Protein AF-A0A7Y2JFF3-F1 (afdb_monomer_lite)

Secondary structure (DSSP, 8-state):
-------GGGT---SGGGGG-TTSEEEEE-SSTTS----EEEEE-TTS-EEEEEETT--S-HHHHHHS--EEP-HHHHSS-SSS----HHHHHHHHHHTTSS-TTSTTHHHHHHHHHTS--SSHHHHHHHHHHHHHHHHHHH-HHHHHHSHHHHHHHHHHHHHHHHHH-BTTTTBSTTTS--TT-SSSS-GGGGT-SS-EEETTS-B----GGGT-SS--B---PPTT---PPB-S-SSSS---TTGGGS-HHHHS-TT-PPP-SHHHHH---TTSGGGGS-HHHH--STT-SS--S-GGGT-----GGGGSTTGGGS-HHHH--TTT----SSHHHHTT-GGGTTTTTTS--HHHHS----

Foldseek 3Di:
DWPWDDEVVVVGCTFDCVLVHPQKWKKFFAPDPLRLATQWIWIAGNVRDIWIWGFPPDPDDPVVSVVGDIDTDDPCLQAVDVDLQQDFLLVLLLVCCVVVLQPPPPPCLSVQLLVLLLDDDLDLVRSLVSLCCSLLVCCCVVPVVCCVVPVVNSVSSSVSSSVSCVSADDNVVRGGQQPHARLNDFQQGNNVCSQQLQRTATPVRDTSHPDPVRRDVDPFDFRPDDPPDDTPGDPDDPDPDDQDDVRVSDGNNVQRHRSDHRDPDPCVPVVQQCPFPCVVDDPCVQCVDPPDPHGPDDPCVPPVDDFFQCPDDCNVVDDPCLQADPSNGDSWWCVSVCVPPVVCCVPVVPDTHPVVPDPRGD

pLDDT: mean 85.9, std 10.5, range [48.5, 98.38]

Sequence (362 aa):
IKTGGGSGQLGEYAGIHWHMITENKVTYVALDRRQQEIPWIKSSRQDGTEDVYISTDYTGDLAELGSREKREMDCMDCHNRPTHIYEPPEAAVDKAMASHFISRTLPWVKKVVVDALVVEYPSREKAYEGFQTEIATFYRNQYPEVYKARRADVEKAIETTISIYDRSVFPDMKVNWKTYASNIGHRNWPGCFRCHDGKHVAESGKVLTTECATCHTMPQRGPLAPLGAMMPGSDLPWHPMELEGKHERTLCSQCHAAGYRPPNDCAECHKIDASAPMMSMACADCHVKKIEAQPVTACQKCHADRPGLHLAGEHPDLSCMECHRPHVWGVSGRETCLACHDDKMDHNKEEGACADCHDFRG

Radius of gyration: 27.25 Å; chains: 1; bounding box: 84×43×66 Å

Structure (mmCIF, N/CA/C/O backbone):
data_AF-A0A7Y2JFF3-F1
#
_entry.id   AF-A0A7Y2JFF3-F1
#
loop_
_atom_site.group_PDB
_atom_site.id
_atom_site.type_symbol
_atom_site.label_atom_id
_atom_site.label_alt_id
_atom_site.label_comp_id
_atom_site.label_asym_id
_atom_site.label_entity_id
_atom_site.label_seq_id
_atom_site.pdbx_PDB_ins_code
_atom_site.Cartn_x
_atom_site.Cartn_y
_atom_site.Cartn_z
_atom_site.occupancy
_atom_site.B_iso_or_equiv
_atom_site.auth_seq_id
_atom_site.auth_comp_id
_atom_site.auth_asym_id
_atom_site.auth_atom_id
_atom_site.pdbx_PDB_model_num
ATOM 1 N N . ILE A 1 1 ? -18.597 -11.504 -1.119 1.00 78.81 1 ILE A N 1
ATOM 2 C CA . ILE A 1 1 ? -18.682 -10.632 0.079 1.00 78.81 1 ILE A CA 1
ATOM 3 C C . ILE A 1 1 ? -20.126 -10.658 0.556 1.00 78.81 1 ILE A C 1
ATOM 5 O O . ILE A 1 1 ? -21.013 -10.706 -0.286 1.00 78.81 1 ILE A O 1
ATOM 9 N N . LYS A 1 2 ? -20.360 -10.681 1.867 1.00 83.25 2 LYS A N 1
ATOM 10 C CA . LYS A 1 2 ? -21.682 -10.595 2.489 1.00 83.25 2 LYS A CA 1
ATOM 11 C C . LYS A 1 2 ? -22.103 -9.126 2.496 1.00 83.25 2 LYS A C 1
ATOM 13 O O . LYS A 1 2 ? -21.766 -8.396 3.419 1.00 83.25 2 LYS A O 1
ATOM 18 N N . THR A 1 3 ? -22.792 -8.684 1.453 1.00 76.62 3 THR A N 1
ATOM 19 C CA . THR A 1 3 ? -23.269 -7.296 1.296 1.00 76.62 3 THR A CA 1
ATOM 20 C C . THR A 1 3 ? -24.680 -7.090 1.842 1.00 76.62 3 THR A C 1
ATOM 22 O O . THR A 1 3 ? -25.350 -6.149 1.430 1.00 76.62 3 THR A O 1
ATOM 25 N N . GLY A 1 4 ? -25.158 -7.996 2.704 1.00 69.31 4 GLY A N 1
ATOM 26 C CA . GLY A 1 4 ? -26.485 -7.886 3.306 1.00 69.31 4 GLY A CA 1
ATOM 27 C C . GLY A 1 4 ? -26.711 -6.502 3.919 1.00 69.31 4 GLY A C 1
ATOM 28 O O . GLY A 1 4 ? -25.755 -5.811 4.274 1.00 69.31 4 GLY A O 1
ATOM 29 N N . GLY A 1 5 ? -27.973 -6.100 3.970 1.00 61.25 5 GLY A N 1
ATOM 30 C CA . GLY A 1 5 ? -28.456 -4.849 4.536 1.00 61.25 5 GLY A CA 1
ATOM 31 C C . GLY A 1 5 ? -29.977 -4.833 4.442 1.00 61.25 5 GLY A C 1
ATOM 32 O O . GLY A 1 5 ? -30.525 -5.401 3.503 1.00 61.25 5 GLY A O 1
ATOM 33 N N . GLY A 1 6 ? -30.634 -4.209 5.412 1.00 55.16 6 GLY A N 1
ATOM 34 C CA . GLY A 1 6 ? -32.088 -4.124 5.500 1.00 55.16 6 GLY A CA 1
ATOM 35 C C . GLY A 1 6 ? -32.509 -3.379 6.764 1.00 55.16 6 GLY A C 1
ATOM 36 O O . GLY A 1 6 ? -31.659 -2.937 7.538 1.00 55.16 6 GLY A O 1
ATOM 37 N N . SER A 1 7 ? -33.815 -3.199 6.960 1.00 57.31 7 SER A N 1
ATOM 38 C CA . SER A 1 7 ? -34.329 -2.634 8.210 1.00 57.31 7 SER A CA 1
ATOM 39 C C . SER A 1 7 ? -34.382 -3.713 9.283 1.00 57.31 7 SER A C 1
ATOM 41 O O . SER A 1 7 ? -34.671 -4.883 9.003 1.00 57.31 7 SER A O 1
ATOM 43 N N . GLY A 1 8 ? -34.170 -3.321 10.537 1.00 56.47 8 GLY A N 1
ATOM 44 C CA . GLY A 1 8 ? -34.295 -4.240 11.660 1.00 56.47 8 GLY A CA 1
ATOM 45 C C . GLY A 1 8 ? -35.689 -4.868 11.777 1.00 56.47 8 GLY A C 1
ATOM 46 O O . GLY A 1 8 ? -35.833 -5.983 12.278 1.00 56.47 8 GLY A O 1
ATOM 47 N N . GLN A 1 9 ? -36.704 -4.195 11.226 1.00 57.62 9 GLN A N 1
ATOM 48 C CA . GLN A 1 9 ? -38.090 -4.666 11.131 1.00 57.62 9 GLN A CA 1
ATOM 49 C C . GLN A 1 9 ? -38.294 -5.844 10.164 1.00 57.62 9 GLN A C 1
ATOM 51 O O . GLN A 1 9 ? -39.239 -6.607 10.348 1.00 57.62 9 GLN A O 1
ATOM 56 N N . LEU A 1 10 ? -37.434 -6.007 9.153 1.00 57.66 10 LEU A N 1
ATOM 57 C CA . LEU A 1 10 ? -37.515 -7.104 8.177 1.00 57.66 10 LEU A CA 1
ATOM 58 C C . LEU A 1 10 ? -36.597 -8.287 8.533 1.00 57.66 10 LEU A C 1
ATOM 60 O O . LEU A 1 10 ? -36.583 -9.288 7.823 1.00 57.66 10 LEU A O 1
ATOM 64 N N . GLY A 1 11 ? -35.854 -8.201 9.644 1.00 52.50 11 GLY A N 1
ATOM 65 C CA . GLY A 1 11 ? -34.978 -9.275 10.126 1.00 52.50 11 GLY A CA 1
ATOM 66 C C . GLY A 1 11 ? -33.669 -9.435 9.344 1.00 52.50 11 GLY A C 1
ATOM 67 O O . GLY A 1 11 ? -32.940 -10.402 9.554 1.00 52.50 11 GLY A O 1
ATOM 68 N N . GLU A 1 12 ? -33.332 -8.487 8.470 1.00 56.56 12 GLU A N 1
ATOM 69 C CA . GLU A 1 12 ? -32.157 -8.544 7.594 1.00 56.56 12 GLU A CA 1
ATOM 70 C C . GLU A 1 12 ? -30.924 -7.865 8.230 1.00 56.56 12 GLU A C 1
ATOM 72 O O . GLU A 1 12 ? -30.310 -6.960 7.666 1.00 56.56 12 GLU A O 1
ATOM 77 N N . TYR A 1 13 ? -30.525 -8.321 9.425 1.00 60.50 13 TYR A N 1
ATOM 78 C CA . TYR A 1 13 ? -29.279 -7.903 10.089 1.00 60.50 13 TYR A CA 1
ATOM 79 C C . TYR A 1 13 ? -28.090 -8.733 9.593 1.00 60.50 13 TYR A C 1
ATOM 81 O O . TYR A 1 13 ? -27.610 -9.625 10.294 1.00 60.50 13 TYR A O 1
ATOM 89 N N . ALA A 1 14 ? -27.612 -8.500 8.374 1.00 67.50 14 ALA A N 1
ATOM 90 C CA . ALA A 1 14 ? -26.557 -9.350 7.828 1.00 67.50 14 ALA A CA 1
ATOM 91 C C . ALA A 1 14 ? -25.485 -8.575 7.077 1.00 67.50 14 ALA A C 1
ATOM 93 O O . ALA A 1 14 ? -25.772 -7.619 6.378 1.00 67.50 14 ALA A O 1
ATOM 94 N N . GLY A 1 15 ? -24.248 -9.066 7.144 1.00 81.81 15 GLY A N 1
ATOM 95 C CA . GLY A 1 15 ? -23.159 -8.601 6.293 1.00 81.81 15 GLY A CA 1
ATOM 96 C C . GLY A 1 15 ? -22.600 -7.226 6.656 1.00 81.81 15 GLY A C 1
ATOM 97 O O . GLY A 1 15 ? -22.816 -6.696 7.741 1.00 81.81 15 GLY A O 1
ATOM 98 N N . ILE A 1 16 ? -21.820 -6.668 5.734 1.00 86.44 16 ILE A N 1
ATOM 99 C CA . ILE A 1 16 ? -21.028 -5.458 5.979 1.00 86.44 16 ILE A CA 1
ATOM 100 C C . ILE A 1 16 ? -21.875 -4.188 6.129 1.00 86.44 16 ILE A C 1
ATOM 102 O O . ILE A 1 16 ? -21.416 -3.260 6.793 1.00 86.44 16 ILE A O 1
ATOM 106 N N . HIS A 1 17 ? -23.104 -4.133 5.590 1.00 87.12 17 HIS A N 1
ATOM 107 C CA . HIS A 1 17 ? -23.978 -2.970 5.796 1.00 87.12 17 HIS A CA 1
ATOM 108 C C . HIS A 1 17 ? -24.655 -2.961 7.163 1.00 87.12 17 HIS A C 1
ATOM 110 O O . HIS A 1 17 ? -25.412 -2.038 7.438 1.00 87.12 17 HIS A O 1
ATOM 116 N N . TRP A 1 18 ? -24.351 -3.917 8.046 1.00 85.62 18 TRP A N 1
ATOM 117 C CA . TRP A 1 18 ? -24.758 -3.855 9.448 1.00 85.62 18 TRP A CA 1
ATOM 118 C C . TRP A 1 18 ? -24.445 -2.491 10.097 1.00 85.62 18 TRP A C 1
ATOM 120 O O . TRP A 1 18 ? -25.245 -1.990 10.881 1.00 85.62 18 TRP A O 1
ATOM 130 N N . HIS A 1 19 ? -23.340 -1.856 9.691 1.00 86.50 19 HIS A N 1
ATOM 131 C CA . HIS A 1 19 ? -22.916 -0.523 10.136 1.00 86.50 19 HIS A CA 1
ATOM 132 C C . HIS A 1 19 ? -23.856 0.623 9.721 1.00 86.50 19 HIS A C 1
ATOM 134 O O . HIS A 1 19 ? -23.793 1.690 10.315 1.00 86.50 19 HIS A O 1
ATOM 140 N N . MET A 1 20 ? -24.704 0.410 8.709 1.00 81.06 20 MET A N 1
ATOM 141 C CA . MET A 1 20 ? -25.638 1.404 8.159 1.00 81.06 20 MET A CA 1
ATOM 142 C C . MET A 1 20 ? -27.088 1.184 8.597 1.00 81.06 20 MET A C 1
ATOM 144 O O . MET A 1 20 ? -27.983 1.914 8.172 1.00 81.06 20 MET A O 1
ATOM 148 N N . ILE A 1 21 ? -27.341 0.149 9.393 1.00 73.88 21 ILE A N 1
ATOM 149 C CA . ILE A 1 21 ? -28.678 -0.163 9.888 1.00 73.88 21 ILE A CA 1
ATOM 150 C C . ILE A 1 21 ? -29.036 0.881 10.949 1.00 73.88 21 ILE A C 1
ATOM 152 O O . ILE A 1 21 ? -28.313 1.015 11.928 1.00 73.88 21 ILE A O 1
ATOM 156 N N . THR A 1 22 ? -30.156 1.591 10.783 1.00 68.31 22 THR A N 1
ATOM 157 C CA . THR A 1 22 ? -30.586 2.697 11.668 1.00 68.31 22 THR A CA 1
ATOM 158 C C . THR A 1 22 ? -30.700 2.321 13.148 1.00 68.31 22 THR A C 1
ATOM 160 O O . THR A 1 22 ? -30.623 3.170 14.034 1.00 68.31 22 THR A O 1
ATOM 163 N N . GLU A 1 23 ? -30.901 1.036 13.410 1.00 74.19 23 GLU A N 1
ATOM 164 C CA . GLU A 1 23 ? -31.048 0.416 14.715 1.00 74.19 23 GLU A CA 1
ATOM 165 C C . GLU A 1 23 ? -29.710 0.191 15.443 1.00 74.19 23 GLU A C 1
ATOM 167 O O . GLU A 1 23 ? -29.713 -0.023 16.655 1.00 74.19 23 GLU A O 1
ATOM 172 N N . ASN A 1 24 ? -28.576 0.256 14.736 1.00 79.00 24 ASN A N 1
ATOM 173 C CA . ASN A 1 24 ? -27.234 0.173 15.308 1.00 79.00 24 ASN A CA 1
ATOM 174 C C . ASN A 1 24 ? -26.488 1.482 15.051 1.00 79.00 24 ASN A C 1
ATOM 176 O O . ASN A 1 24 ? -26.512 2.019 13.950 1.00 79.00 24 ASN A O 1
ATOM 180 N N . LYS A 1 25 ? -25.779 1.988 16.060 1.00 89.00 25 LYS A N 1
ATOM 181 C CA . LYS A 1 25 ? -24.970 3.201 15.923 1.00 89.00 25 LYS A CA 1
ATOM 182 C C . LYS A 1 25 ? -23.512 2.890 16.152 1.00 89.00 25 LYS A C 1
ATOM 184 O O . LYS A 1 25 ? -23.123 2.496 17.252 1.00 89.00 25 LYS A O 1
ATOM 189 N N . VAL A 1 26 ? -22.706 3.104 15.123 1.00 93.06 26 VAL A N 1
ATOM 190 C CA . VAL A 1 26 ? -21.252 3.023 15.225 1.00 93.06 26 VAL A CA 1
ATOM 191 C C . VAL A 1 26 ? -20.707 4.438 15.238 1.00 93.06 26 VAL A C 1
ATOM 193 O O . VAL A 1 26 ? -20.924 5.202 14.308 1.00 93.06 26 VAL A O 1
ATOM 196 N N . THR A 1 27 ? -20.019 4.804 16.308 1.00 95.38 27 THR A N 1
ATOM 197 C CA . THR A 1 27 ? -19.346 6.093 16.454 1.00 95.38 27 THR A CA 1
ATOM 198 C C . THR A 1 27 ? -17.851 5.849 16.525 1.00 95.38 27 THR A C 1
ATOM 200 O O . THR A 1 27 ? -17.423 4.892 17.160 1.00 95.38 27 THR A O 1
ATOM 203 N N . TYR A 1 28 ? -17.040 6.701 15.916 1.00 96.38 28 TYR A N 1
ATOM 204 C CA . TYR A 1 28 ? -15.591 6.557 15.959 1.00 96.38 28 TYR A CA 1
ATOM 205 C C . TYR A 1 28 ? -14.882 7.903 16.100 1.00 96.38 28 TYR A C 1
ATOM 207 O O . TYR A 1 28 ? -15.464 8.967 15.871 1.00 96.38 28 TYR A O 1
ATOM 215 N N . VAL A 1 29 ? -13.613 7.841 16.500 1.00 97.00 29 VAL A N 1
ATOM 216 C CA . VAL A 1 29 ? -12.695 8.983 16.540 1.00 97.00 29 VAL A CA 1
ATOM 217 C C . VAL A 1 29 ? -11.508 8.650 15.654 1.00 97.00 29 VAL A C 1
ATOM 219 O O . VAL A 1 29 ? -10.883 7.608 15.835 1.00 97.00 29 VAL A O 1
ATOM 222 N N . ALA A 1 30 ? -11.198 9.538 14.712 1.00 95.56 30 ALA A N 1
ATOM 223 C CA . ALA A 1 30 ? -10.012 9.433 13.874 1.00 95.56 30 ALA A CA 1
ATOM 224 C C . ALA A 1 30 ? -8.913 10.408 14.324 1.00 95.56 30 ALA A C 1
ATOM 226 O O . ALA A 1 30 ? -9.194 11.511 14.806 1.00 95.56 30 ALA A O 1
ATOM 227 N N . LEU A 1 31 ? -7.653 10.011 14.147 1.00 94.19 31 LEU A N 1
ATOM 228 C CA . LEU A 1 31 ? -6.498 10.875 14.407 1.00 94.19 31 LEU A CA 1
ATOM 229 C C . LEU A 1 31 ? -6.197 11.801 13.231 1.00 94.19 31 LEU A C 1
ATOM 231 O O . LEU A 1 31 ? -5.751 12.932 13.439 1.00 94.19 31 LEU A O 1
ATOM 235 N N . ASP A 1 32 ? -6.484 11.341 12.015 1.00 93.25 32 ASP A N 1
ATOM 236 C CA . ASP A 1 32 ? -6.166 12.025 10.773 1.00 93.25 32 ASP A CA 1
ATOM 237 C C . ASP A 1 32 ? -7.418 12.476 10.004 1.00 93.25 32 ASP A C 1
ATOM 239 O O . ASP A 1 32 ? -8.499 11.888 10.072 1.00 93.25 32 ASP A O 1
ATOM 243 N N . ARG A 1 33 ? -7.252 13.511 9.173 1.00 91.00 33 ARG A N 1
ATOM 244 C CA . ARG A 1 33 ? -8.342 14.075 8.359 1.00 91.00 33 ARG A CA 1
ATOM 245 C C . ARG A 1 33 ? -8.878 13.104 7.299 1.00 91.00 33 ARG A C 1
ATOM 247 O O . ARG A 1 33 ? -10.002 13.272 6.834 1.00 91.00 33 ARG A O 1
ATOM 254 N N . ARG A 1 34 ? -8.084 12.119 6.865 1.00 90.25 34 ARG A N 1
ATOM 255 C CA . ARG A 1 34 ? -8.502 11.113 5.874 1.00 90.25 34 ARG A CA 1
ATOM 256 C C . ARG A 1 34 ? -9.215 9.933 6.538 1.00 90.25 34 ARG A C 1
ATOM 258 O O . ARG A 1 34 ? -9.671 9.039 5.818 1.00 90.25 34 ARG A O 1
ATOM 265 N N . GLN A 1 35 ? -9.359 9.960 7.865 1.00 93.56 35 GLN A N 1
ATOM 266 C CA . GLN A 1 35 ? -10.081 8.978 8.665 1.00 93.56 35 GLN A CA 1
ATOM 267 C C . GLN A 1 35 ? -9.500 7.569 8.488 1.00 93.56 35 GLN A C 1
ATOM 269 O O . GLN A 1 35 ? -10.245 6.603 8.362 1.00 93.56 35 GLN A O 1
ATOM 274 N N . GLN A 1 36 ? -8.181 7.442 8.354 1.00 93.69 36 GLN A N 1
ATOM 275 C CA . GLN A 1 36 ? -7.502 6.160 8.150 1.00 93.69 36 GLN A CA 1
ATOM 276 C C . GLN A 1 36 ? -6.999 5.550 9.460 1.00 93.69 36 GLN A C 1
ATOM 278 O O . GLN A 1 36 ? -6.955 4.328 9.571 1.00 93.69 36 GLN A O 1
ATOM 283 N N . GLU A 1 37 ? -6.687 6.383 10.448 1.00 94.81 37 GLU A N 1
ATOM 284 C CA . GLU A 1 37 ? -6.242 5.993 11.782 1.00 94.81 37 GLU A CA 1
ATOM 285 C C . GLU A 1 37 ? -7.379 6.211 12.775 1.00 94.81 37 GLU A C 1
ATOM 287 O O . GLU A 1 37 ? -7.681 7.343 13.156 1.00 94.81 37 GLU A O 1
ATOM 292 N N . ILE A 1 38 ? -8.035 5.124 13.173 1.00 96.50 38 ILE A N 1
ATOM 293 C CA . ILE A 1 38 ? -9.225 5.151 14.025 1.00 96.50 38 ILE A CA 1
ATOM 294 C C . ILE A 1 38 ? -8.894 4.379 15.301 1.00 96.50 38 ILE A C 1
ATOM 296 O O . ILE A 1 38 ? -9.098 3.183 15.305 1.00 96.50 38 ILE A O 1
ATOM 300 N N . PRO A 1 39 ? -8.347 4.992 16.365 1.00 96.75 39 PRO A N 1
ATOM 301 C CA . PRO A 1 39 ? -7.973 4.264 17.582 1.00 96.75 39 PRO A CA 1
ATOM 302 C C . PRO A 1 39 ? -9.149 3.962 18.518 1.00 96.75 39 PRO A C 1
ATOM 304 O O . PRO A 1 39 ? -8.976 3.207 19.472 1.00 96.75 39 PRO A O 1
ATOM 307 N N . TRP A 1 40 ? -10.316 4.580 18.309 1.00 97.19 40 TRP A N 1
ATOM 308 C CA . TRP A 1 40 ? -11.469 4.449 19.199 1.00 97.19 40 TRP A CA 1
ATOM 309 C C . TRP A 1 40 ? -12.764 4.288 18.421 1.00 97.19 40 TRP A C 1
ATOM 311 O O . TRP A 1 40 ? -13.044 5.043 17.483 1.00 97.19 40 TRP A O 1
ATOM 321 N N . ILE A 1 41 ? -13.565 3.316 18.850 1.00 96.81 41 ILE A N 1
ATOM 322 C CA . ILE A 1 41 ? -14.849 2.967 18.249 1.00 96.81 41 ILE A CA 1
ATOM 323 C C . ILE A 1 41 ? -15.837 2.657 19.368 1.00 96.81 41 ILE A C 1
ATOM 325 O O . ILE A 1 41 ? -15.514 1.943 20.312 1.00 96.81 41 ILE A O 1
ATOM 329 N N . LYS A 1 42 ? -17.074 3.116 19.228 1.00 95.62 42 LYS A N 1
ATOM 330 C CA . LYS A 1 42 ? -18.205 2.698 20.047 1.00 95.62 42 LYS A CA 1
ATOM 331 C C . LYS A 1 42 ? -19.301 2.124 19.167 1.00 95.62 42 LYS A C 1
ATOM 333 O O . LYS A 1 42 ? -19.756 2.777 18.236 1.00 95.62 42 LYS A O 1
ATOM 338 N N . SER A 1 43 ? -19.749 0.923 19.497 1.00 92.94 43 SER A N 1
ATOM 339 C CA . SER A 1 43 ? -20.896 0.261 18.883 1.00 92.94 43 SER A CA 1
ATOM 340 C C . SER A 1 43 ? -22.049 0.247 19.879 1.00 92.94 43 SER A C 1
ATOM 342 O O . SER A 1 43 ? -21.954 -0.428 20.898 1.00 92.94 43 SER A O 1
ATOM 344 N N . SER A 1 44 ? -23.146 0.925 19.556 1.00 91.06 44 SER A N 1
ATOM 345 C CA . SER A 1 44 ? -24.361 0.992 20.377 1.00 91.06 44 SER A CA 1
ATOM 346 C C . SER A 1 44 ? -25.480 0.217 19.681 1.00 91.06 44 SER A C 1
ATOM 348 O O . SER A 1 44 ? -25.780 0.488 18.515 1.00 91.06 44 SER A O 1
ATOM 350 N N . ARG A 1 45 ? -26.067 -0.768 20.365 1.00 84.25 45 ARG A N 1
ATOM 351 C CA . ARG A 1 45 ? -27.134 -1.633 19.836 1.00 84.25 45 ARG A CA 1
ATOM 352 C C . ARG A 1 45 ? -28.510 -1.159 20.299 1.00 84.25 45 ARG A C 1
ATOM 354 O O . ARG A 1 45 ? -28.642 -0.354 21.219 1.00 84.25 45 ARG A O 1
ATOM 361 N N . GLN A 1 46 ? -29.545 -1.716 19.684 1.00 78.38 46 GLN A N 1
ATOM 362 C CA . GLN A 1 46 ? -30.940 -1.374 19.961 1.00 78.38 46 GLN A CA 1
ATOM 363 C C . GLN A 1 46 ? -31.414 -1.713 21.386 1.00 78.38 46 GLN A C 1
ATOM 365 O O . GLN A 1 46 ? -32.299 -1.046 21.912 1.00 78.38 46 GLN A O 1
ATOM 370 N N . ASP A 1 47 ? -30.824 -2.732 22.013 1.00 82.38 47 ASP A N 1
ATOM 371 C CA . ASP A 1 47 ? -31.111 -3.142 23.396 1.00 82.38 47 ASP A CA 1
ATOM 372 C C . ASP A 1 47 ? -30.427 -2.247 24.450 1.00 82.38 47 ASP A C 1
ATOM 374 O O . ASP A 1 47 ? -30.547 -2.496 25.649 1.00 82.38 47 ASP A O 1
ATOM 378 N N . GLY A 1 48 ? -29.717 -1.200 24.011 1.00 83.81 48 GLY A N 1
ATOM 379 C CA . GLY A 1 48 ? -28.966 -0.285 24.866 1.00 83.81 48 GLY A CA 1
ATOM 380 C C . GLY A 1 48 ? -27.571 -0.782 25.240 1.00 83.81 48 GLY A C 1
ATOM 381 O O . GLY A 1 48 ? -26.856 -0.066 25.938 1.00 83.81 48 GLY A O 1
ATOM 382 N N . THR A 1 49 ? -27.149 -1.968 24.782 1.00 88.38 49 THR A N 1
ATOM 383 C CA . THR A 1 49 ? -25.769 -2.417 25.000 1.00 88.38 49 THR A CA 1
ATOM 384 C C . THR A 1 49 ? -24.790 -1.596 24.167 1.00 88.38 49 THR A C 1
ATOM 386 O O . THR A 1 49 ? -24.977 -1.373 22.966 1.00 88.38 49 THR A O 1
ATOM 389 N N . GLU A 1 50 ? -23.714 -1.159 24.818 1.00 93.38 50 GLU A N 1
ATOM 390 C CA . GLU A 1 50 ? -22.619 -0.428 24.194 1.00 93.38 50 GLU A CA 1
ATOM 391 C C . GLU A 1 50 ? -21.315 -1.208 24.370 1.00 93.38 50 GLU A C 1
ATOM 393 O O . GLU A 1 50 ? -20.951 -1.591 25.479 1.00 93.38 50 GLU A O 1
ATOM 398 N N . ASP A 1 51 ? -20.601 -1.418 23.269 1.00 94.69 51 ASP A N 1
ATOM 399 C CA . ASP A 1 51 ? -19.227 -1.910 23.280 1.00 94.69 51 ASP A CA 1
ATOM 400 C C . ASP A 1 51 ? -18.308 -0.756 22.853 1.00 94.69 51 ASP A C 1
ATOM 402 O O . ASP A 1 51 ? -18.465 -0.216 21.753 1.00 94.69 51 ASP A O 1
ATOM 406 N N . VAL A 1 52 ? -17.336 -0.393 23.690 1.00 96.19 52 VAL A N 1
ATOM 407 C CA . VAL A 1 52 ? -16.262 0.546 23.333 1.00 96.19 52 VAL A CA 1
ATOM 408 C C . VAL A 1 52 ? -14.996 -0.251 23.059 1.00 96.19 52 VAL A C 1
ATOM 410 O O . VAL A 1 52 ? -14.582 -1.033 23.906 1.00 96.19 52 VAL A O 1
ATOM 413 N N . TYR A 1 53 ? -14.381 -0.033 21.901 1.00 97.44 53 TYR A N 1
ATOM 414 C CA . TYR A 1 53 ? -13.132 -0.658 21.483 1.00 97.44 53 TYR A CA 1
ATOM 415 C C . TYR A 1 53 ? -12.037 0.393 21.364 1.00 97.44 53 TYR A C 1
ATOM 417 O O . TYR A 1 53 ? -12.250 1.456 20.773 1.00 97.44 53 TYR A O 1
ATOM 425 N N . ILE A 1 54 ? -10.859 0.063 21.886 1.00 96.69 54 ILE A N 1
ATOM 426 C CA . ILE A 1 54 ? -9.659 0.896 21.806 1.00 96.69 54 ILE A CA 1
ATOM 427 C C . ILE A 1 54 ? -8.559 0.078 21.131 1.00 96.69 54 ILE A C 1
ATOM 429 O O . ILE A 1 54 ? -8.384 -1.103 21.439 1.00 96.69 54 ILE A O 1
ATOM 433 N N . SER A 1 55 ? -7.842 0.686 20.189 1.00 96.25 55 SER A N 1
ATOM 434 C CA . SER A 1 55 ? -6.696 0.053 19.540 1.00 96.25 55 SER A CA 1
ATOM 435 C C . SER A 1 55 ? -5.545 -0.127 20.526 1.00 96.25 55 SER A C 1
ATOM 437 O O . SER A 1 55 ? -5.111 0.833 21.162 1.00 96.25 55 SER A O 1
ATOM 439 N N . THR A 1 56 ? -4.984 -1.332 20.599 1.00 95.00 56 THR A N 1
ATOM 440 C CA . THR A 1 56 ? -3.779 -1.610 21.396 1.00 95.00 56 THR A CA 1
ATOM 441 C C . THR A 1 56 ? -2.522 -0.926 20.857 1.00 95.00 56 THR A C 1
ATOM 443 O O . THR A 1 56 ? -1.524 -0.858 21.565 1.00 95.00 56 THR A O 1
ATOM 446 N N . ASP A 1 57 ? -2.543 -0.446 19.609 1.00 92.31 57 ASP A N 1
ATOM 447 C CA . ASP A 1 57 ? -1.428 0.308 19.022 1.00 92.31 57 ASP A CA 1
ATOM 448 C C . ASP A 1 57 ? -1.446 1.794 19.426 1.00 92.31 57 ASP A C 1
ATOM 450 O O . ASP A 1 57 ? -0.473 2.507 19.184 1.00 92.31 57 ASP A O 1
ATOM 454 N N . TYR A 1 58 ? -2.539 2.293 20.017 1.00 93.94 58 TYR A N 1
ATOM 455 C CA . TYR A 1 58 ? -2.628 3.692 20.418 1.00 93.94 58 TYR A CA 1
ATOM 456 C C . TYR A 1 58 ? -1.828 3.944 21.701 1.00 93.94 58 TYR A C 1
ATOM 458 O O . TYR A 1 58 ? -2.191 3.480 22.778 1.00 93.94 58 TYR A O 1
ATOM 466 N N . THR A 1 59 ? -0.749 4.719 21.587 1.00 91.12 59 THR A N 1
ATOM 467 C CA . THR A 1 59 ? 0.131 5.087 22.711 1.00 91.12 59 THR A CA 1
ATOM 468 C C . THR A 1 59 ? -0.112 6.504 23.241 1.00 91.12 59 THR A C 1
ATOM 470 O O . THR A 1 59 ? 0.674 6.993 24.049 1.00 91.12 59 THR A O 1
ATOM 473 N N . GLY A 1 60 ? -1.132 7.202 22.733 1.00 89.06 60 GLY A N 1
ATOM 474 C CA . GLY A 1 60 ? -1.481 8.557 23.166 1.00 89.06 60 GLY A CA 1
ATOM 475 C C . GLY A 1 60 ? -2.362 8.581 24.418 1.00 89.06 60 GLY A C 1
ATOM 476 O O . GLY A 1 60 ? -2.676 7.544 25.002 1.00 89.06 60 GLY A O 1
ATOM 477 N N . ASP A 1 61 ? -2.781 9.779 24.825 1.00 88.38 61 ASP A N 1
ATOM 478 C CA . ASP A 1 61 ? -3.665 9.958 25.978 1.00 88.38 61 ASP A CA 1
ATOM 479 C C . ASP A 1 61 ? -5.134 9.687 25.605 1.00 88.38 61 ASP A C 1
ATOM 481 O O . ASP A 1 61 ? -5.719 10.345 24.743 1.00 88.38 61 ASP A O 1
ATOM 485 N N . LEU A 1 62 ? -5.775 8.743 26.298 1.00 86.56 62 LEU A N 1
ATOM 486 C CA . LEU A 1 62 ? -7.196 8.435 26.109 1.00 86.56 62 LEU A CA 1
ATOM 487 C C . LEU A 1 62 ? -8.110 9.630 26.420 1.00 86.56 62 LEU A C 1
ATOM 489 O O . LEU A 1 62 ? -9.189 9.740 25.831 1.00 86.56 62 LEU A O 1
ATOM 493 N N . ALA A 1 63 ? -7.692 10.543 27.302 1.00 85.75 63 ALA A N 1
ATOM 494 C CA . ALA A 1 63 ? -8.440 11.769 27.564 1.00 85.75 63 ALA A CA 1
ATOM 495 C C . ALA A 1 63 ? -8.489 12.681 26.324 1.00 85.75 63 ALA A C 1
ATOM 497 O O . ALA A 1 63 ? -9.515 13.316 26.064 1.00 85.75 63 ALA A O 1
ATOM 498 N N . GLU A 1 64 ? -7.429 12.683 25.507 1.00 86.38 64 GLU A N 1
ATOM 499 C CA . GLU A 1 64 ? -7.373 13.430 24.248 1.00 86.38 64 GLU A CA 1
ATOM 500 C C . GLU A 1 64 ? -8.439 12.928 23.265 1.00 86.38 64 GLU A C 1
ATOM 502 O O . GLU A 1 64 ? -9.179 13.730 22.688 1.00 86.38 64 GLU A O 1
ATOM 507 N N . LEU A 1 65 ? -8.597 11.606 23.135 1.00 87.50 65 LEU A N 1
ATOM 508 C CA . LEU A 1 65 ? -9.649 11.001 22.306 1.00 87.50 65 LEU A CA 1
ATOM 509 C C . LEU A 1 65 ? -11.053 11.434 22.747 1.00 87.50 65 LEU A C 1
ATOM 511 O O . LEU A 1 65 ? -11.938 11.615 21.911 1.00 87.50 65 LEU A O 1
ATOM 515 N N . GLY A 1 66 ? -11.255 11.653 24.050 1.00 83.50 66 GLY A N 1
ATOM 516 C CA . GLY A 1 66 ? -12.517 12.136 24.609 1.00 83.50 66 GLY A CA 1
ATOM 517 C C . GLY A 1 66 ? -12.933 13.517 24.088 1.00 83.50 66 GLY A C 1
ATOM 518 O O . GLY A 1 66 ? -14.135 13.757 23.927 1.00 83.50 66 GLY A O 1
ATOM 519 N N . SER A 1 67 ? -11.948 14.376 23.801 1.00 86.62 67 SER A N 1
ATOM 520 C CA . SER A 1 67 ? -12.108 15.763 23.330 1.00 86.62 67 SER A CA 1
ATOM 521 C C . SER A 1 67 ? -12.221 15.922 21.810 1.00 86.62 67 SER A C 1
ATOM 523 O O . SER A 1 67 ? -12.645 16.974 21.330 1.00 86.62 67 SER A O 1
ATOM 525 N N . ARG A 1 68 ? -11.853 14.889 21.045 1.00 92.38 68 ARG A N 1
ATOM 526 C CA . ARG A 1 68 ? -11.911 14.897 19.579 1.00 92.38 68 ARG A CA 1
ATOM 527 C C . ARG A 1 68 ? -13.346 14.738 19.072 1.00 92.38 68 ARG A C 1
ATOM 529 O O . ARG A 1 68 ? -14.234 14.255 19.779 1.00 92.38 68 ARG A O 1
ATOM 536 N N . GLU A 1 69 ? -13.566 15.142 17.820 1.00 92.50 69 GLU A N 1
ATOM 537 C CA . GLU A 1 69 ? -14.849 14.957 17.139 1.00 92.50 69 GLU A CA 1
ATOM 538 C C . GLU A 1 69 ? -15.197 13.465 17.081 1.00 92.50 69 GLU A C 1
ATOM 540 O O . GLU A 1 69 ? -14.444 12.650 16.545 1.00 92.50 69 GLU A O 1
ATOM 545 N N . LYS A 1 70 ? -16.360 13.123 17.634 1.00 94.75 70 LYS A N 1
ATOM 546 C CA . LYS A 1 70 ? -16.949 11.791 17.545 1.00 94.75 70 LYS A CA 1
ATOM 547 C C . LYS A 1 70 ? -17.880 11.766 16.344 1.00 94.75 70 LYS A C 1
ATOM 549 O O . LYS A 1 70 ? -18.885 12.476 16.336 1.00 94.75 70 LYS A O 1
ATOM 554 N N . ARG A 1 71 ? -17.542 10.962 15.340 1.00 94.75 71 ARG A N 1
ATOM 555 C CA . ARG A 1 71 ? -18.299 10.860 14.089 1.00 94.75 71 ARG A CA 1
ATOM 556 C C . ARG A 1 71 ? -19.146 9.603 14.101 1.00 94.75 71 ARG A C 1
ATOM 558 O O . ARG A 1 71 ? -18.656 8.536 14.462 1.00 94.75 71 ARG A O 1
ATOM 565 N N . GLU A 1 72 ? -20.418 9.737 13.750 1.00 93.88 72 GLU A N 1
ATOM 566 C CA . GLU A 1 72 ? -21.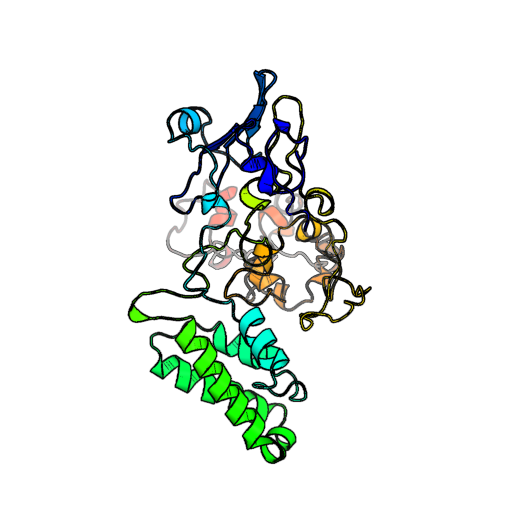276 8.585 13.474 1.00 93.88 72 GLU A CA 1
ATOM 567 C C . GLU A 1 72 ? -20.922 8.042 12.089 1.00 93.88 72 GLU A C 1
ATOM 569 O O . GLU A 1 72 ? -20.744 8.820 11.152 1.00 93.88 72 GLU A O 1
ATOM 574 N N . MET A 1 73 ? -20.760 6.725 11.992 1.00 92.19 73 MET A N 1
ATOM 575 C CA . MET A 1 73 ? -20.376 6.057 10.761 1.00 92.19 73 MET A CA 1
ATOM 576 C C . MET A 1 73 ? -21.490 6.174 9.728 1.00 92.19 73 MET A C 1
ATOM 578 O O . MET A 1 73 ? -22.647 5.878 10.022 1.00 92.19 73 MET A O 1
ATOM 582 N N . ASP A 1 74 ? -21.124 6.561 8.512 1.00 90.31 74 ASP A N 1
ATOM 583 C CA . ASP A 1 74 ? -22.046 6.662 7.391 1.00 90.31 74 ASP A CA 1
ATOM 584 C C . ASP A 1 74 ? -21.572 5.875 6.158 1.00 90.31 74 ASP A C 1
ATOM 586 O O . ASP A 1 74 ? -20.525 5.218 6.136 1.00 90.31 74 ASP A O 1
ATOM 590 N N . CYS A 1 75 ? -22.372 5.922 5.088 1.00 88.56 75 CYS A N 1
ATOM 591 C CA . CYS A 1 75 ? -22.075 5.169 3.877 1.00 88.56 75 CYS A CA 1
ATOM 592 C C . CYS A 1 75 ? -20.811 5.678 3.175 1.00 88.56 75 CYS A C 1
ATOM 594 O O . CYS A 1 75 ? -20.149 4.899 2.488 1.00 88.56 75 CYS A O 1
ATOM 596 N N . MET A 1 76 ? -20.446 6.948 3.356 1.00 91.06 76 MET A N 1
ATOM 597 C CA . MET A 1 76 ? -19.264 7.572 2.771 1.00 91.06 76 MET A CA 1
ATOM 598 C C . MET A 1 76 ? -17.989 7.170 3.501 1.00 91.06 76 MET A C 1
ATOM 600 O O . MET A 1 76 ? -16.924 7.206 2.890 1.00 91.06 76 MET A O 1
ATOM 604 N N . ASP A 1 77 ? -18.062 6.694 4.743 1.00 92.19 77 ASP A N 1
ATOM 605 C CA . ASP A 1 77 ? -16.894 6.134 5.423 1.00 92.19 77 ASP A CA 1
ATOM 606 C C . ASP A 1 77 ? -16.378 4.862 4.739 1.00 92.19 77 ASP A C 1
ATOM 608 O O . ASP A 1 77 ? -15.169 4.598 4.755 1.00 92.19 77 ASP A O 1
ATOM 612 N N . CYS A 1 78 ? -17.264 4.111 4.076 1.00 90.38 78 CYS A N 1
ATOM 613 C CA . CYS A 1 78 ? -16.931 2.933 3.269 1.00 90.38 78 CYS A CA 1
ATOM 614 C C . CYS A 1 78 ? -16.859 3.250 1.765 1.00 90.38 78 CYS A C 1
ATOM 616 O O . CYS A 1 78 ? -15.909 2.861 1.084 1.00 90.38 78 CYS A O 1
ATOM 618 N N . HIS A 1 79 ? -17.830 3.999 1.241 1.00 91.00 79 HIS A N 1
ATOM 619 C CA . HIS A 1 79 ? -17.944 4.395 -0.166 1.00 91.00 79 HIS 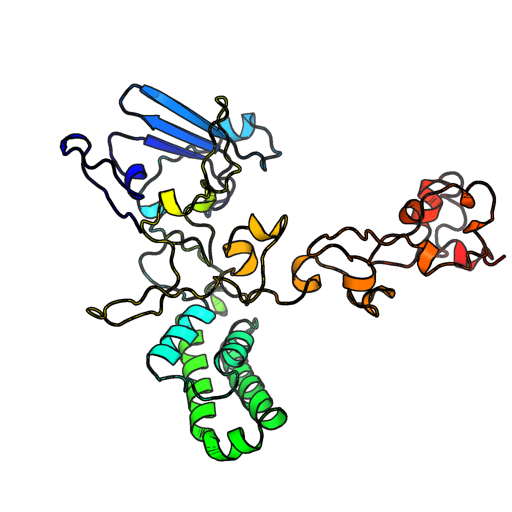A CA 1
ATOM 620 C C . HIS A 1 79 ? -17.306 5.766 -0.429 1.00 91.00 79 HIS A C 1
ATOM 622 O O . HIS A 1 79 ? -17.828 6.586 -1.177 1.00 91.00 79 HIS A O 1
ATOM 628 N N . ASN A 1 80 ? -16.133 6.005 0.155 1.00 90.94 80 ASN A N 1
ATOM 629 C CA . ASN A 1 80 ? -15.458 7.307 0.169 1.00 90.94 80 ASN A CA 1
ATOM 630 C C . ASN A 1 80 ? -14.908 7.772 -1.196 1.00 90.94 80 ASN A C 1
ATOM 632 O O . ASN A 1 80 ? -14.401 8.886 -1.322 1.00 90.94 80 ASN A O 1
ATOM 636 N N . ARG A 1 81 ? -14.962 6.912 -2.218 1.00 88.44 81 ARG A N 1
ATOM 637 C CA . ARG A 1 81 ? -14.482 7.197 -3.575 1.00 88.44 81 ARG A CA 1
ATOM 638 C C . ARG A 1 81 ? -15.380 6.521 -4.620 1.00 88.44 81 ARG A C 1
ATOM 640 O O . ARG A 1 81 ? -14.957 5.543 -5.236 1.00 88.44 81 ARG A O 1
ATOM 647 N N . PRO A 1 82 ? -16.624 7.001 -4.805 1.00 83.19 82 PRO A N 1
ATOM 648 C CA . PRO A 1 82 ? -17.587 6.368 -5.707 1.00 83.19 82 PRO A CA 1
ATOM 649 C C . PRO A 1 82 ? -17.315 6.680 -7.190 1.00 83.19 82 PRO A C 1
ATOM 651 O O . PRO A 1 82 ? -17.770 5.952 -8.065 1.00 83.19 82 PRO A O 1
ATOM 654 N N . THR A 1 83 ? -16.565 7.747 -7.486 1.00 81.12 83 THR A N 1
ATOM 655 C CA . THR A 1 83 ? -16.200 8.188 -8.844 1.00 81.12 83 THR A CA 1
ATOM 656 C C . THR A 1 83 ? -14.745 8.678 -8.891 1.00 81.12 83 THR A C 1
ATOM 658 O O . THR A 1 83 ? -14.091 8.754 -7.849 1.00 81.12 83 THR A O 1
ATOM 661 N N . HIS A 1 84 ? -14.240 8.992 -10.091 1.00 81.00 84 HIS A N 1
ATOM 662 C CA . HIS A 1 84 ? -12.847 9.377 -10.363 1.00 81.00 84 HIS A CA 1
ATOM 663 C C . HIS A 1 84 ? -11.866 8.334 -9.805 1.00 81.00 84 HIS A C 1
ATOM 665 O O . HIS A 1 84 ? -11.008 8.612 -8.966 1.00 81.00 84 HIS A O 1
ATOM 671 N N . ILE A 1 85 ? -12.065 7.081 -10.222 1.00 85.00 85 ILE A N 1
ATOM 672 C CA . ILE A 1 85 ? -11.315 5.939 -9.706 1.00 85.00 85 ILE A CA 1
ATOM 673 C C . ILE A 1 85 ? -9.879 5.988 -10.228 1.00 85.00 85 ILE A C 1
ATOM 675 O O . ILE A 1 85 ? -9.603 5.616 -11.365 1.00 85.00 85 ILE A O 1
ATOM 679 N N . TYR A 1 86 ? -8.957 6.393 -9.357 1.00 88.25 86 TYR A N 1
ATOM 680 C CA . TYR A 1 86 ? -7.524 6.235 -9.581 1.00 88.25 86 TYR A CA 1
ATOM 681 C C . TYR A 1 86 ? -7.144 4.781 -9.296 1.00 88.25 86 TYR A C 1
ATOM 683 O O . TYR A 1 86 ? -7.030 4.359 -8.134 1.00 88.25 86 TYR A O 1
ATOM 691 N N . GLU A 1 87 ? -7.048 3.988 -10.358 1.00 89.06 87 GLU A N 1
ATOM 692 C CA . GLU A 1 87 ? -6.742 2.566 -10.259 1.00 89.06 87 GLU A CA 1
ATOM 693 C C . GLU A 1 87 ? -5.261 2.355 -9.920 1.00 89.06 87 GLU A C 1
ATOM 695 O O . GLU A 1 87 ? -4.396 2.946 -10.568 1.00 89.06 87 GLU A O 1
ATOM 700 N N . PRO A 1 88 ? -4.937 1.514 -8.920 1.00 90.75 88 PRO A N 1
ATOM 701 C CA . PRO A 1 88 ? -3.556 1.134 -8.663 1.00 90.75 88 PRO A CA 1
ATOM 702 C C . PRO A 1 88 ? -2.928 0.452 -9.893 1.00 90.75 88 PRO A C 1
ATOM 704 O O . PRO A 1 88 ? -3.631 -0.303 -10.576 1.00 90.75 88 PRO A O 1
ATOM 707 N N . PRO A 1 89 ? -1.615 0.629 -10.138 1.00 92.62 89 PRO A N 1
ATOM 708 C CA . PRO A 1 89 ? -0.943 0.132 -11.340 1.00 92.62 89 PRO A CA 1
ATOM 709 C C . PRO A 1 89 ? -1.189 -1.350 -11.628 1.00 92.62 89 PRO A C 1
ATOM 711 O O . PRO A 1 89 ? -1.554 -1.699 -12.745 1.00 92.62 89 PRO A O 1
ATOM 714 N N . GLU A 1 90 ? -1.081 -2.225 -10.620 1.00 90.44 90 GLU A N 1
ATOM 715 C CA . GLU A 1 90 ? -1.319 -3.663 -10.807 1.00 90.44 90 GLU A CA 1
ATOM 716 C C . GLU A 1 90 ? -2.717 -3.968 -11.351 1.00 90.44 90 GLU A C 1
ATOM 718 O O . GLU A 1 90 ? -2.853 -4.755 -12.284 1.00 90.44 90 GLU A O 1
ATOM 723 N N . ALA A 1 91 ? -3.749 -3.334 -10.786 1.00 89.62 91 ALA A N 1
ATOM 724 C CA . ALA A 1 91 ? -5.134 -3.574 -11.172 1.00 89.62 91 ALA A CA 1
ATOM 725 C C . ALA A 1 91 ? -5.425 -3.028 -12.577 1.00 89.62 91 ALA A C 1
ATOM 727 O O . ALA A 1 91 ? -6.103 -3.688 -13.366 1.00 89.62 91 ALA A O 1
ATOM 728 N N . ALA A 1 92 ? -4.879 -1.854 -12.905 1.00 92.88 92 ALA A N 1
ATOM 729 C CA . ALA A 1 92 ? -5.017 -1.256 -14.227 1.00 92.88 92 ALA A CA 1
ATOM 730 C C . ALA A 1 92 ? -4.331 -2.111 -15.309 1.00 92.88 92 ALA A C 1
ATOM 732 O O . ALA A 1 92 ? -4.911 -2.361 -16.369 1.00 92.88 92 ALA A O 1
ATOM 733 N N . VAL A 1 93 ? -3.130 -2.624 -15.020 1.00 94.56 93 VAL A N 1
ATOM 734 C CA . VAL A 1 93 ? -2.393 -3.528 -15.915 1.00 94.56 93 VAL A CA 1
ATOM 735 C C . VAL A 1 93 ? -3.106 -4.870 -16.048 1.00 94.56 93 VAL A C 1
ATOM 737 O O . VAL A 1 93 ? -3.261 -5.358 -17.165 1.00 94.56 93 VAL A O 1
ATOM 740 N N . ASP A 1 94 ? -3.619 -5.438 -14.953 1.00 91.56 94 ASP A N 1
ATOM 741 C CA . ASP A 1 94 ? -4.407 -6.673 -14.993 1.00 91.56 94 ASP A CA 1
ATOM 742 C C . ASP A 1 94 ? -5.644 -6.526 -15.878 1.00 91.56 94 ASP A C 1
ATOM 744 O O . ASP A 1 94 ? -5.918 -7.409 -16.687 1.00 91.56 94 ASP A O 1
ATOM 748 N N . LYS A 1 95 ? -6.359 -5.397 -15.802 1.00 91.75 95 LYS A N 1
ATOM 749 C CA . LYS A 1 95 ? -7.494 -5.113 -16.695 1.00 91.75 95 LYS A CA 1
ATOM 750 C C . LYS A 1 95 ? -7.064 -4.921 -18.145 1.00 91.75 95 LYS A C 1
ATOM 752 O O . LYS A 1 95 ? -7.720 -5.439 -19.046 1.00 91.75 95 LYS A O 1
ATOM 757 N N . ALA A 1 96 ? -5.965 -4.214 -18.393 1.00 94.69 96 ALA A N 1
ATOM 758 C CA . ALA A 1 96 ? -5.439 -4.029 -19.743 1.00 94.69 96 ALA A CA 1
ATOM 759 C C . ALA A 1 96 ? -5.008 -5.360 -20.383 1.00 94.69 96 ALA A C 1
ATOM 761 O O . ALA A 1 96 ? -5.283 -5.610 -21.558 1.00 94.69 96 ALA A O 1
ATOM 762 N N . MET A 1 97 ? -4.389 -6.244 -19.601 1.00 94.25 97 MET A N 1
ATOM 763 C CA . MET A 1 97 ? -4.067 -7.612 -19.998 1.00 94.25 97 MET A CA 1
ATOM 764 C C . MET A 1 97 ? -5.331 -8.452 -20.181 1.00 94.25 97 MET A C 1
ATOM 766 O O . MET A 1 97 ? -5.439 -9.199 -21.157 1.00 94.25 97 MET A O 1
ATOM 770 N N . ALA A 1 98 ? -6.302 -8.324 -19.269 1.00 90.50 98 ALA A N 1
ATOM 771 C CA . ALA A 1 98 ? -7.579 -9.023 -19.330 1.00 90.50 98 ALA A CA 1
ATOM 772 C C . ALA A 1 98 ? -8.301 -8.735 -20.655 1.00 90.50 98 ALA A C 1
ATOM 774 O O . ALA A 1 98 ? -8.753 -9.661 -21.324 1.00 90.50 98 ALA A O 1
ATOM 775 N N . SER A 1 99 ? -8.285 -7.469 -21.065 1.00 91.12 99 SER A N 1
ATOM 776 C CA . SER A 1 99 ? -8.912 -6.945 -22.279 1.00 91.12 99 SER A CA 1
ATOM 777 C C . SER A 1 99 ? -8.019 -6.988 -23.529 1.00 91.12 99 SER A C 1
ATOM 779 O O . SER A 1 99 ? -8.363 -6.383 -24.539 1.00 91.12 99 SER A O 1
ATOM 781 N N . HIS A 1 100 ? -6.872 -7.679 -23.489 1.00 91.94 100 HIS A N 1
ATOM 782 C CA . HIS A 1 100 ? -5.949 -7.846 -24.627 1.00 91.94 100 HIS A CA 1
ATOM 783 C C . HIS A 1 100 ? -5.348 -6.542 -25.204 1.00 91.94 100 HIS A C 1
ATOM 785 O O . HIS A 1 100 ? -4.806 -6.531 -26.317 1.00 91.94 100 HIS A O 1
ATOM 791 N N . PHE A 1 101 ? -5.385 -5.443 -24.445 1.00 95.44 101 PHE A N 1
ATOM 792 C CA . PHE A 1 101 ? -4.634 -4.228 -24.776 1.00 95.44 101 PHE A CA 1
ATOM 793 C C . PHE A 1 101 ? -3.135 -4.437 -24.554 1.00 95.44 101 PHE A C 1
ATOM 795 O O . PHE A 1 101 ? -2.335 -4.013 -25.381 1.00 95.44 101 PHE A O 1
ATOM 802 N N . ILE A 1 102 ? -2.773 -5.197 -23.516 1.00 96.94 102 ILE A N 1
ATOM 803 C CA . ILE A 1 102 ? -1.414 -5.697 -23.287 1.00 96.94 102 ILE A CA 1
ATOM 804 C C . ILE A 1 102 ? -1.388 -7.202 -23.561 1.00 96.94 102 ILE A C 1
ATOM 806 O O . ILE A 1 102 ? -2.181 -7.971 -23.012 1.00 96.94 102 ILE A O 1
ATOM 810 N N . SER A 1 103 ? -0.463 -7.637 -24.414 1.00 95.81 103 SER A N 1
ATOM 811 C CA . SER A 1 103 ? -0.305 -9.047 -24.768 1.00 95.81 103 SER A CA 1
ATOM 812 C C . SER A 1 103 ? 0.181 -9.873 -23.573 1.00 95.81 103 SER A C 1
ATOM 814 O O . SER A 1 103 ? 1.306 -9.707 -23.110 1.00 95.81 103 SER A O 1
ATOM 816 N N . ARG A 1 104 ? -0.636 -10.830 -23.111 1.00 94.19 104 ARG A N 1
ATOM 817 C CA . ARG A 1 104 ? -0.301 -11.704 -21.967 1.00 94.19 104 ARG A CA 1
ATOM 818 C C . ARG A 1 104 ? 0.853 -12.676 -22.232 1.00 94.19 104 ARG A C 1
ATOM 820 O O . ARG A 1 104 ? 1.358 -13.280 -21.294 1.00 94.19 104 ARG A O 1
ATOM 827 N N . THR A 1 105 ? 1.241 -12.853 -23.494 1.00 95.50 105 THR A N 1
ATOM 828 C CA . THR A 1 105 ? 2.309 -13.777 -23.905 1.00 95.50 105 THR A CA 1
ATOM 829 C C . THR A 1 105 ? 3.668 -13.096 -24.029 1.00 95.50 105 THR A C 1
ATOM 831 O O . THR A 1 105 ? 4.647 -13.753 -24.372 1.00 95.50 105 THR A O 1
ATOM 834 N N . LEU A 1 106 ? 3.749 -11.782 -23.794 1.00 96.81 106 LEU A N 1
ATOM 835 C CA . LEU A 1 106 ? 5.035 -11.108 -23.668 1.00 96.81 106 LEU A CA 1
ATOM 836 C C . LEU A 1 106 ? 5.690 -11.507 -22.333 1.00 96.81 106 LEU A C 1
ATOM 838 O O . LEU A 1 106 ? 5.053 -11.360 -21.283 1.00 96.81 106 LEU A O 1
ATOM 842 N N . PRO A 1 107 ? 6.952 -11.981 -22.338 1.00 97.00 107 PRO A N 1
ATOM 843 C CA . PRO A 1 107 ? 7.652 -12.336 -21.110 1.00 97.00 107 PRO A CA 1
ATOM 844 C C . PRO A 1 107 ? 7.671 -11.160 -20.133 1.00 97.00 107 PRO A C 1
ATOM 846 O O . PRO A 1 107 ? 8.001 -10.039 -20.521 1.00 97.00 107 PRO A O 1
ATOM 849 N N . TRP A 1 108 ? 7.302 -11.416 -18.876 1.00 95.75 108 TRP A N 1
ATOM 850 C CA . TRP A 1 108 ? 7.365 -10.457 -17.762 1.00 95.75 108 TRP A CA 1
ATOM 851 C C . TRP A 1 108 ? 6.597 -9.140 -17.936 1.00 95.75 108 TRP A C 1
ATOM 853 O O . TRP A 1 108 ? 6.774 -8.232 -17.128 1.00 95.75 108 TRP A O 1
ATOM 863 N N . VAL A 1 109 ? 5.701 -9.030 -18.921 1.00 96.50 109 VAL A N 1
ATOM 864 C CA . VAL A 1 109 ? 5.081 -7.744 -19.283 1.00 96.50 109 VAL A CA 1
ATOM 865 C C . VAL A 1 109 ? 4.374 -7.055 -18.117 1.00 96.50 109 VAL A C 1
ATOM 867 O O . VAL A 1 109 ? 4.523 -5.850 -17.945 1.00 96.50 109 VAL A O 1
ATOM 870 N N . LYS A 1 110 ? 3.677 -7.816 -17.257 1.00 94.56 110 LYS A N 1
ATOM 871 C CA . LYS A 1 110 ? 3.014 -7.264 -16.068 1.00 94.56 110 LYS A CA 1
ATOM 872 C C . LYS A 1 110 ? 4.019 -6.580 -15.145 1.00 94.56 110 LYS A C 1
ATOM 874 O O . LYS A 1 110 ? 3.799 -5.441 -14.758 1.00 94.56 110 LYS A O 1
ATOM 879 N N . LYS A 1 111 ? 5.115 -7.273 -14.818 1.00 93.44 111 LYS A N 1
ATOM 880 C CA . LYS A 1 111 ? 6.173 -6.756 -13.944 1.00 93.44 111 LYS A CA 1
ATOM 881 C C . LYS A 1 111 ? 6.766 -5.481 -14.538 1.00 93.44 111 LYS A C 1
ATOM 883 O O . LYS A 1 111 ? 6.775 -4.461 -13.874 1.00 93.44 111 LYS A O 1
ATOM 888 N N . VAL A 1 112 ? 7.205 -5.541 -15.793 1.00 95.50 112 VAL A N 1
ATOM 889 C CA . VAL A 1 112 ? 7.907 -4.436 -16.463 1.00 95.50 112 VAL A CA 1
ATOM 890 C C . VAL A 1 112 ? 7.035 -3.183 -16.544 1.00 95.50 112 VAL A C 1
ATOM 892 O O . VAL A 1 112 ? 7.500 -2.087 -16.250 1.00 95.50 112 VAL A O 1
ATOM 895 N N . VAL A 1 113 ? 5.757 -3.339 -16.901 1.00 96.62 113 VAL A N 1
ATOM 896 C CA . VAL A 1 113 ? 4.821 -2.210 -16.986 1.00 96.62 113 VAL A CA 1
ATOM 897 C C . VAL A 1 113 ? 4.501 -1.644 -15.603 1.00 96.62 113 VAL A C 1
ATOM 899 O O . VAL A 1 113 ? 4.473 -0.427 -15.438 1.00 96.62 113 VAL A O 1
ATOM 902 N N . VAL A 1 114 ? 4.267 -2.498 -14.600 1.00 94.62 114 VAL A N 1
ATOM 903 C CA . VAL A 1 114 ? 4.016 -2.036 -13.227 1.00 94.62 114 VAL A CA 1
ATOM 904 C C . VAL A 1 114 ? 5.240 -1.313 -12.665 1.00 94.62 114 VAL A C 1
ATOM 906 O O . VAL A 1 114 ? 5.069 -0.230 -12.116 1.00 94.62 114 VAL A O 1
ATOM 909 N N . ASP A 1 115 ? 6.446 -1.855 -12.853 1.00 92.62 115 ASP A N 1
ATOM 910 C CA . ASP A 1 115 ? 7.706 -1.236 -12.420 1.00 92.62 115 ASP A CA 1
ATOM 911 C C . ASP A 1 115 ? 7.878 0.156 -13.034 1.00 92.62 115 ASP A C 1
ATOM 913 O O . ASP A 1 115 ? 8.206 1.100 -12.324 1.00 92.62 115 ASP A O 1
ATOM 917 N N . ALA A 1 116 ? 7.584 0.304 -14.328 1.00 95.19 116 ALA A N 1
ATOM 918 C CA . ALA A 1 116 ? 7.636 1.597 -14.997 1.00 95.19 116 ALA A CA 1
ATOM 919 C C . ALA A 1 116 ? 6.585 2.575 -14.432 1.00 95.19 116 ALA A C 1
ATOM 921 O O . ALA A 1 116 ? 6.898 3.731 -14.163 1.00 95.19 116 ALA A O 1
ATOM 922 N N . LEU A 1 117 ? 5.347 2.121 -14.193 1.00 95.00 117 LEU A N 1
ATOM 923 C CA . LEU A 1 117 ? 4.259 2.965 -13.678 1.00 95.00 117 LEU A CA 1
ATOM 924 C C . LEU A 1 117 ? 4.491 3.486 -12.256 1.00 95.00 117 LEU A C 1
ATOM 926 O O . LEU A 1 117 ? 3.997 4.565 -11.935 1.00 95.00 117 LEU A O 1
ATOM 930 N N . VAL A 1 118 ? 5.170 2.726 -11.390 1.00 91.44 118 VAL A N 1
ATOM 931 C CA . VAL A 1 118 ? 5.360 3.109 -9.976 1.00 91.44 118 VAL A CA 1
ATOM 932 C C . VAL A 1 118 ? 6.485 4.125 -9.760 1.00 91.44 118 VAL A C 1
ATOM 934 O O . VAL A 1 118 ? 6.603 4.660 -8.657 1.00 91.44 118 VAL A O 1
ATOM 937 N N . VAL A 1 119 ? 7.283 4.424 -10.790 1.00 90.88 119 VAL A N 1
ATOM 938 C CA . VAL A 1 119 ? 8.305 5.478 -10.738 1.00 90.88 119 VAL A CA 1
ATOM 939 C C . VAL A 1 119 ? 7.637 6.849 -10.586 1.00 90.88 119 VAL A C 1
ATOM 941 O O . VAL A 1 119 ? 6.646 7.170 -11.247 1.00 90.88 119 VAL A O 1
ATOM 944 N N . GLU A 1 120 ? 8.188 7.686 -9.704 1.00 89.56 120 GLU A N 1
ATOM 945 C CA . GLU A 1 120 ? 7.732 9.066 -9.539 1.00 89.56 120 GLU A CA 1
ATOM 946 C C . GLU A 1 120 ? 8.379 9.970 -10.589 1.00 89.56 120 GLU A C 1
ATOM 948 O O . GLU A 1 120 ? 9.570 10.271 -10.535 1.00 89.56 120 GLU A O 1
ATOM 953 N N . TYR A 1 121 ? 7.572 10.412 -11.551 1.00 93.06 121 TYR A N 1
ATOM 954 C CA . TYR A 1 121 ? 8.003 11.331 -12.600 1.00 93.06 121 TYR A CA 1
ATOM 955 C C . TYR A 1 121 ? 7.609 12.776 -12.276 1.00 93.06 121 TYR A C 1
ATOM 957 O O . TYR A 1 121 ? 6.510 13.009 -11.765 1.00 93.06 121 TYR A O 1
ATOM 965 N N . PRO A 1 122 ? 8.458 13.763 -12.621 1.00 93.88 122 PRO A N 1
ATOM 966 C CA . PRO A 1 122 ? 8.166 15.174 -12.379 1.00 93.88 122 PRO A CA 1
ATOM 967 C C . PRO A 1 122 ? 7.087 15.740 -13.317 1.00 93.88 122 PRO A C 1
ATOM 969 O O . PRO A 1 122 ? 6.423 16.705 -12.956 1.00 93.88 122 PRO A O 1
ATOM 972 N N . SER A 1 123 ? 6.903 15.160 -14.508 1.00 95.81 123 SER A N 1
ATOM 973 C CA . SER A 1 123 ? 5.885 15.573 -15.481 1.00 95.81 123 SER A CA 1
ATOM 974 C C . SER A 1 123 ? 5.396 14.386 -16.313 1.00 95.81 123 SER A C 1
ATOM 976 O O . SER A 1 123 ? 6.007 13.312 -16.304 1.00 95.81 123 SER A O 1
ATOM 978 N N . ARG A 1 124 ? 4.301 14.583 -17.058 1.00 95.75 124 ARG A N 1
ATOM 979 C CA . ARG A 1 124 ? 3.760 13.565 -17.971 1.00 95.75 124 ARG A CA 1
ATOM 980 C C . ARG A 1 124 ? 4.734 13.241 -19.095 1.00 95.75 124 ARG A C 1
ATOM 982 O O . ARG A 1 124 ? 4.967 12.075 -19.381 1.00 95.75 124 ARG A O 1
ATOM 989 N N . GLU A 1 125 ? 5.377 14.253 -19.658 1.00 96.69 125 GLU A N 1
ATOM 990 C CA . GLU A 1 125 ? 6.366 14.098 -20.726 1.00 96.69 125 GLU A CA 1
ATOM 991 C C . GLU A 1 125 ? 7.527 13.214 -20.258 1.00 96.69 125 GLU A C 1
ATOM 993 O O . GLU A 1 125 ? 7.914 12.274 -20.952 1.00 96.69 125 GLU A O 1
ATOM 998 N N . LYS A 1 126 ? 8.020 13.439 -19.030 1.00 97.38 126 LYS A N 1
ATOM 999 C CA . LYS A 1 126 ? 9.061 12.594 -18.428 1.00 97.38 126 LYS A CA 1
ATOM 1000 C C . LYS A 1 126 ? 8.591 11.182 -18.115 1.00 97.38 126 LYS A C 1
ATOM 1002 O O . LYS A 1 126 ? 9.378 10.252 -18.278 1.00 97.38 126 LYS A O 1
ATOM 1007 N N . ALA A 1 127 ? 7.330 11.005 -17.734 1.00 97.25 127 ALA A N 1
ATOM 1008 C CA . ALA A 1 127 ? 6.751 9.675 -17.591 1.00 97.25 127 ALA A CA 1
ATOM 1009 C C . ALA A 1 127 ? 6.732 8.930 -18.932 1.00 97.25 127 ALA A C 1
ATOM 1011 O O . ALA A 1 127 ? 7.150 7.778 -18.997 1.00 97.25 127 ALA A O 1
ATOM 1012 N N . TYR A 1 128 ? 6.329 9.589 -20.021 1.00 98.06 128 TYR A N 1
ATOM 1013 C CA . TYR A 1 128 ? 6.242 8.957 -21.340 1.00 98.06 128 TYR A CA 1
ATOM 1014 C C . TYR A 1 128 ? 7.621 8.557 -21.876 1.00 98.06 128 TYR A C 1
ATOM 1016 O O . TYR A 1 128 ? 7.790 7.430 -22.34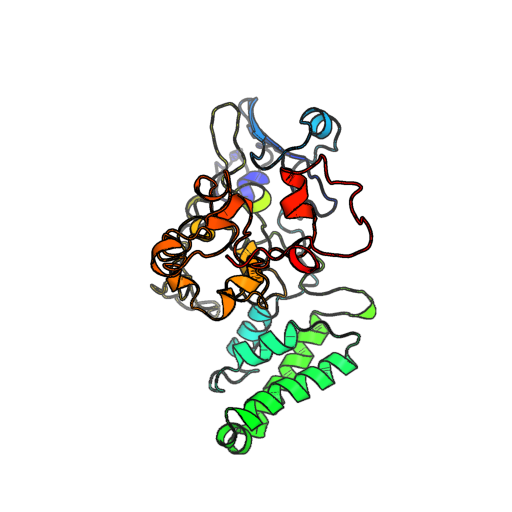8 1.00 98.06 128 TYR A O 1
ATOM 1024 N N . GLU A 1 129 ? 8.612 9.449 -21.759 1.00 97.88 129 GLU A N 1
ATOM 1025 C CA . GLU A 1 129 ? 10.017 9.152 -22.071 1.00 97.88 129 GLU A CA 1
ATOM 1026 C C . GLU A 1 129 ? 10.526 7.965 -21.236 1.00 97.88 129 GLU A C 1
ATOM 1028 O O . GLU A 1 129 ? 11.173 7.054 -21.765 1.00 97.88 129 GLU A O 1
ATOM 1033 N N . GLY A 1 130 ? 10.190 7.951 -19.942 1.00 97.31 130 GLY A N 1
ATOM 1034 C CA . GLY A 1 130 ? 10.509 6.870 -19.015 1.00 97.31 130 GLY A CA 1
ATOM 1035 C C . GLY A 1 130 ? 9.915 5.534 -19.452 1.00 97.31 130 GLY A C 1
ATOM 1036 O O . GLY A 1 130 ? 10.649 4.563 -19.600 1.00 97.31 130 GLY A O 1
ATOM 1037 N N . PHE A 1 131 ? 8.616 5.475 -19.749 1.00 97.88 131 PHE A N 1
ATOM 1038 C CA . PHE A 1 131 ? 7.948 4.242 -20.179 1.00 97.88 131 PHE A CA 1
ATOM 1039 C C . PHE A 1 131 ? 8.535 3.688 -21.473 1.00 97.88 131 PHE A C 1
ATOM 1041 O O . PHE A 1 131 ? 8.789 2.488 -21.573 1.00 97.88 131 PHE A O 1
ATOM 1048 N N . GLN A 1 132 ? 8.786 4.556 -22.455 1.00 96.50 132 GLN A N 1
ATOM 1049 C CA . GLN A 1 132 ? 9.430 4.154 -23.703 1.00 96.50 132 GLN A CA 1
ATOM 1050 C C . GLN A 1 132 ? 10.822 3.579 -23.443 1.00 96.50 132 GLN A C 1
ATOM 1052 O O . GLN A 1 132 ? 11.169 2.528 -23.983 1.00 96.50 132 GLN A O 1
ATOM 1057 N N . THR A 1 133 ? 11.606 4.245 -22.598 1.00 96.25 133 THR A N 1
ATOM 1058 C CA . THR A 1 133 ? 12.987 3.856 -22.315 1.00 96.25 133 THR A CA 1
ATOM 1059 C C . THR A 1 133 ? 13.052 2.561 -21.519 1.00 96.25 133 THR A C 1
ATOM 1061 O O . THR A 1 133 ? 13.705 1.620 -21.967 1.00 96.25 133 THR A O 1
ATOM 1064 N N . GLU A 1 134 ? 12.363 2.478 -20.384 1.00 96.00 134 GLU A N 1
ATOM 1065 C CA . GLU A 1 134 ? 12.428 1.343 -19.458 1.00 96.00 134 GLU A CA 1
ATOM 1066 C C . GLU A 1 134 ? 11.882 0.063 -20.099 1.00 96.00 134 GLU A C 1
ATOM 1068 O O . GLU A 1 134 ? 12.563 -0.966 -20.140 1.00 96.00 134 GLU A O 1
ATOM 1073 N N . ILE A 1 135 ? 10.684 0.132 -20.693 1.00 97.50 135 ILE A N 1
ATOM 1074 C CA . ILE A 1 135 ? 10.025 -1.045 -21.269 1.00 97.50 135 ILE A CA 1
ATOM 1075 C C . ILE A 1 135 ? 10.810 -1.545 -22.489 1.00 97.50 135 ILE A C 1
ATOM 1077 O O . ILE A 1 135 ? 11.099 -2.741 -22.596 1.00 97.50 135 ILE A O 1
ATOM 1081 N N . ALA A 1 136 ? 11.214 -0.655 -23.404 1.00 96.00 136 ALA A N 1
ATOM 1082 C CA . ALA A 1 136 ? 11.971 -1.071 -24.584 1.00 96.00 136 ALA A CA 1
ATOM 1083 C C . ALA A 1 136 ? 13.377 -1.567 -24.222 1.00 96.00 136 ALA A C 1
ATOM 1085 O O . ALA A 1 136 ? 13.864 -2.526 -24.819 1.00 96.00 136 ALA A O 1
ATOM 1086 N N . THR A 1 137 ? 14.047 -0.944 -23.250 1.00 96.88 137 THR A N 1
ATOM 1087 C CA . THR A 1 137 ? 15.386 -1.365 -22.808 1.00 96.88 137 THR A CA 1
ATOM 1088 C C . THR A 1 137 ? 15.346 -2.727 -22.135 1.00 96.88 137 THR A C 1
ATOM 1090 O O . THR A 1 137 ? 16.193 -3.564 -22.447 1.00 96.88 137 THR A O 1
ATOM 1093 N N . PHE A 1 138 ? 14.327 -3.006 -21.319 1.00 97.75 138 PHE A N 1
ATOM 1094 C CA . PHE A 1 138 ? 14.122 -4.341 -20.765 1.00 97.75 138 PHE A CA 1
ATOM 1095 C C . PHE A 1 138 ? 14.059 -5.404 -21.869 1.00 97.75 138 PHE A C 1
ATOM 1097 O O . PHE A 1 138 ? 14.824 -6.368 -21.840 1.00 97.75 138 PHE A O 1
ATOM 1104 N N . TYR A 1 139 ? 13.204 -5.216 -22.880 1.00 98.00 139 TYR A N 1
ATOM 1105 C CA . TYR A 1 139 ? 13.070 -6.201 -23.955 1.00 98.00 139 TYR A CA 1
ATOM 1106 C C . TYR A 1 139 ? 14.307 -6.270 -24.855 1.00 98.00 139 TYR A C 1
ATOM 1108 O O . TYR A 1 139 ? 14.706 -7.369 -25.223 1.00 98.00 139 TYR A O 1
ATOM 1116 N N . ARG A 1 140 ? 14.965 -5.147 -25.165 1.00 96.62 140 ARG A N 1
ATOM 1117 C CA . ARG A 1 140 ? 16.218 -5.152 -25.942 1.00 96.62 140 ARG A CA 1
ATOM 1118 C C . ARG A 1 140 ? 17.334 -5.927 -25.248 1.00 96.62 140 ARG A C 1
ATOM 1120 O O . ARG A 1 140 ? 18.056 -6.653 -25.921 1.00 96.62 140 ARG A O 1
ATOM 1127 N N . ASN A 1 141 ? 17.461 -5.782 -23.931 1.00 97.44 141 ASN A N 1
ATOM 1128 C CA . ASN A 1 141 ? 18.577 -6.356 -23.184 1.00 97.44 141 ASN A CA 1
ATOM 1129 C C . ASN A 1 141 ? 18.302 -7.797 -22.741 1.00 97.44 141 ASN A C 1
ATOM 1131 O O . ASN A 1 141 ? 19.185 -8.641 -22.833 1.00 97.44 141 ASN A O 1
ATOM 1135 N N . GLN A 1 142 ? 17.090 -8.084 -22.256 1.00 97.38 142 GLN A N 1
ATOM 1136 C CA . GLN A 1 142 ? 16.751 -9.382 -21.661 1.00 97.38 142 GLN A CA 1
ATOM 1137 C C . GLN A 1 142 ? 16.105 -10.350 -22.661 1.00 97.38 142 GLN A C 1
ATOM 1139 O O . GLN A 1 142 ? 16.212 -11.562 -22.500 1.00 97.38 142 GLN A O 1
ATOM 1144 N N . TYR A 1 143 ? 15.435 -9.836 -23.700 1.00 97.25 143 TYR A N 1
ATOM 1145 C CA . TYR A 1 143 ? 14.706 -10.642 -24.687 1.00 97.25 143 TYR A CA 1
ATOM 1146 C C . TYR A 1 143 ? 14.869 -10.098 -26.125 1.00 97.25 143 TYR A C 1
ATOM 1148 O O . TYR A 1 143 ? 13.862 -9.804 -26.783 1.00 97.25 143 TYR A O 1
ATOM 1156 N N . PRO A 1 144 ? 16.104 -9.962 -26.651 1.00 97.25 144 PRO A N 1
ATOM 1157 C CA . PRO A 1 144 ? 16.371 -9.292 -27.931 1.00 97.25 144 PRO A CA 1
ATOM 1158 C C . PRO A 1 144 ? 15.608 -9.902 -29.116 1.00 97.25 144 PRO A C 1
ATOM 1160 O O . PRO A 1 144 ? 15.059 -9.172 -29.943 1.00 97.25 144 PRO A O 1
ATOM 1163 N N . GLU A 1 145 ? 15.493 -11.232 -29.168 1.00 97.19 145 GLU A N 1
ATOM 1164 C CA . GLU A 1 145 ? 14.739 -11.927 -30.220 1.00 97.19 145 GLU A CA 1
ATOM 1165 C C . GLU A 1 145 ? 13.234 -11.642 -30.142 1.00 97.19 145 GLU A C 1
ATOM 1167 O O . GLU A 1 145 ? 12.582 -11.427 -31.165 1.00 97.19 145 GLU A O 1
ATOM 1172 N N . VAL A 1 146 ? 12.679 -11.555 -28.926 1.00 96.19 146 VAL A N 1
ATOM 1173 C CA . VAL A 1 146 ? 11.275 -11.167 -28.721 1.00 96.19 146 VAL A CA 1
ATOM 1174 C C . VAL A 1 146 ? 11.071 -9.720 -29.147 1.00 96.19 146 VAL A C 1
ATOM 1176 O O . VAL A 1 146 ? 10.102 -9.432 -29.842 1.00 96.19 146 VAL A O 1
ATOM 1179 N N . TYR A 1 147 ? 11.987 -8.818 -28.787 1.00 95.94 147 TYR A N 1
ATOM 1180 C CA . TYR A 1 147 ? 11.905 -7.415 -29.186 1.00 95.94 147 TYR A CA 1
ATOM 1181 C C . TYR A 1 147 ? 11.923 -7.253 -30.711 1.00 95.94 147 TYR A C 1
ATOM 1183 O O . TYR A 1 147 ? 11.131 -6.492 -31.260 1.00 95.94 147 TYR A O 1
ATOM 1191 N N . LYS A 1 148 ? 12.781 -8.007 -31.410 1.00 96.44 148 LYS A N 1
ATOM 1192 C CA . LYS A 1 148 ? 12.866 -7.986 -32.876 1.00 96.44 148 LYS A CA 1
ATOM 1193 C C . LYS A 1 148 ? 11.606 -8.547 -33.538 1.00 96.44 148 LYS A C 1
ATOM 1195 O O . LYS A 1 148 ? 11.097 -7.940 -34.476 1.00 96.44 148 LYS A O 1
ATOM 1200 N N . ALA A 1 149 ? 11.102 -9.685 -33.061 1.00 97.75 149 ALA A N 1
ATOM 1201 C CA . ALA A 1 149 ? 9.961 -10.373 -33.668 1.00 97.75 149 ALA A CA 1
ATOM 1202 C C . ALA A 1 149 ? 8.601 -9.756 -33.299 1.00 97.75 149 ALA A C 1
ATOM 1204 O O . ALA A 1 149 ? 7.659 -9.821 -34.083 1.00 97.75 149 ALA A O 1
ATOM 1205 N N . ARG A 1 150 ? 8.483 -9.171 -32.102 1.00 97.38 150 ARG A N 1
ATOM 1206 C CA . ARG A 1 150 ? 7.220 -8.695 -31.516 1.00 97.38 150 ARG A CA 1
ATOM 1207 C C . ARG A 1 150 ? 7.260 -7.223 -31.127 1.00 97.38 150 ARG A C 1
ATOM 1209 O O . ARG A 1 150 ? 6.599 -6.806 -30.178 1.00 97.38 150 ARG A O 1
ATOM 1216 N N . ARG A 1 151 ? 8.017 -6.421 -31.875 1.00 96.44 151 ARG A N 1
ATOM 1217 C CA . ARG A 1 151 ? 8.178 -4.986 -31.622 1.00 96.44 151 ARG A CA 1
ATOM 1218 C C . ARG A 1 151 ? 6.842 -4.253 -31.456 1.00 96.44 151 ARG A C 1
ATOM 1220 O O . ARG A 1 151 ? 6.676 -3.520 -30.489 1.00 96.44 151 ARG A O 1
ATOM 1227 N N . ALA A 1 152 ? 5.879 -4.527 -32.336 1.00 97.44 152 ALA A N 1
ATOM 1228 C CA . ALA A 1 152 ? 4.554 -3.910 -32.289 1.00 97.44 152 ALA A CA 1
ATOM 1229 C C . ALA A 1 152 ? 3.786 -4.228 -30.990 1.00 97.44 152 ALA A C 1
ATOM 1231 O O . ALA A 1 152 ? 3.078 -3.372 -30.468 1.00 97.44 152 ALA A O 1
ATOM 1232 N N . ASP A 1 153 ? 3.944 -5.431 -30.426 1.00 97.62 153 ASP A N 1
ATOM 1233 C CA . ASP A 1 153 ? 3.306 -5.780 -29.150 1.00 97.62 153 ASP A CA 1
ATOM 1234 C C . ASP A 1 153 ? 3.939 -5.023 -27.973 1.00 97.62 153 ASP A C 1
ATOM 1236 O O . ASP A 1 153 ? 3.238 -4.653 -27.031 1.00 97.62 153 ASP A O 1
ATOM 1240 N N . VAL A 1 154 ? 5.255 -4.785 -28.026 1.00 97.81 154 VAL A N 1
ATOM 1241 C CA . VAL A 1 154 ? 5.975 -3.980 -27.025 1.00 97.81 154 VAL A CA 1
ATOM 1242 C C . VAL A 1 154 ? 5.565 -2.509 -27.124 1.00 97.81 154 VAL A C 1
ATOM 1244 O O . VAL A 1 154 ? 5.263 -1.893 -26.106 1.00 97.81 154 VAL A O 1
ATOM 1247 N N . GLU A 1 155 ? 5.484 -1.959 -28.336 1.00 97.38 155 GLU A N 1
ATOM 1248 C CA . GLU A 1 155 ? 5.020 -0.586 -28.583 1.00 97.38 155 GLU A CA 1
ATOM 1249 C C . GLU A 1 155 ? 3.572 -0.393 -28.105 1.00 97.38 155 GLU A C 1
ATOM 1251 O O . GLU A 1 155 ? 3.290 0.532 -27.344 1.00 97.38 155 GLU A O 1
ATOM 1256 N N . LYS A 1 156 ? 2.678 -1.343 -28.405 1.00 98.12 156 LYS A N 1
ATOM 1257 C CA . LYS A 1 156 ? 1.299 -1.337 -27.894 1.00 98.12 156 LYS A CA 1
ATOM 1258 C C . LYS A 1 156 ? 1.233 -1.392 -26.361 1.00 98.12 156 LYS A C 1
ATOM 1260 O O . LYS A 1 156 ? 0.372 -0.753 -25.748 1.00 98.12 156 LYS A O 1
ATOM 1265 N N . ALA A 1 157 ? 2.129 -2.145 -25.717 1.00 98.25 157 ALA A N 1
ATOM 1266 C CA . ALA A 1 157 ? 2.213 -2.172 -24.258 1.00 98.25 157 ALA A CA 1
ATOM 1267 C C . ALA A 1 157 ? 2.626 -0.802 -23.689 1.00 98.25 157 ALA A C 1
ATOM 1269 O O . ALA A 1 157 ? 2.034 -0.356 -22.704 1.00 98.25 157 ALA A O 1
ATOM 1270 N N . ILE A 1 158 ? 3.567 -0.103 -24.332 1.00 98.38 158 ILE A N 1
ATOM 1271 C CA . ILE A 1 158 ? 3.988 1.256 -23.954 1.00 98.38 158 ILE A CA 1
ATOM 1272 C C . ILE A 1 158 ? 2.830 2.253 -24.108 1.00 98.38 158 ILE A C 1
ATOM 1274 O O . ILE A 1 158 ? 2.530 2.990 -23.171 1.00 98.38 158 ILE A O 1
ATOM 1278 N N . GLU A 1 159 ? 2.118 2.240 -25.237 1.00 98.31 159 GLU A N 1
ATOM 1279 C CA . GLU A 1 159 ? 0.949 3.109 -25.468 1.00 98.31 159 GLU A CA 1
ATOM 1280 C C . GLU A 1 159 ? -0.159 2.880 -24.431 1.00 98.31 159 GLU A C 1
ATOM 1282 O O . GLU A 1 159 ? -0.766 3.819 -23.903 1.00 98.31 159 GLU A O 1
ATOM 1287 N N . THR A 1 160 ? -0.399 1.613 -24.088 1.00 98.25 160 THR A N 1
ATOM 1288 C CA . THR A 1 160 ? -1.363 1.258 -23.044 1.00 98.25 160 THR A CA 1
ATOM 1289 C C . THR A 1 160 ? -0.894 1.737 -21.669 1.00 98.25 160 THR A C 1
ATOM 1291 O O . THR A 1 160 ? -1.708 2.205 -20.875 1.00 98.25 160 THR A O 1
ATOM 1294 N N . THR A 1 161 ? 0.412 1.683 -21.396 1.00 98.06 161 THR A N 1
ATOM 1295 C CA . THR A 1 161 ? 1.014 2.201 -20.155 1.00 98.06 161 THR A CA 1
ATOM 1296 C C . THR A 1 161 ? 0.794 3.707 -20.018 1.00 98.06 161 THR A C 1
ATOM 1298 O O . THR A 1 161 ? 0.317 4.160 -18.978 1.00 98.06 161 THR A O 1
ATOM 1301 N N . ILE A 1 162 ? 1.036 4.471 -21.089 1.00 98.00 162 ILE A N 1
ATOM 1302 C CA . ILE A 1 162 ? 0.752 5.915 -21.150 1.00 98.00 162 ILE A CA 1
ATOM 1303 C C . ILE A 1 162 ? -0.731 6.180 -20.855 1.00 98.00 162 ILE A C 1
ATOM 1305 O O . ILE A 1 162 ? -1.065 6.974 -19.979 1.00 98.00 162 ILE A O 1
ATOM 1309 N N . SER A 1 163 ? -1.627 5.435 -21.509 1.00 97.12 163 SER A N 1
ATOM 1310 C CA . SER A 1 163 ? -3.077 5.572 -21.314 1.00 97.12 163 SER A CA 1
ATOM 1311 C C . SER A 1 163 ? -3.526 5.281 -19.876 1.00 97.12 163 SER A C 1
ATOM 1313 O O . SER A 1 163 ? -4.460 5.912 -19.377 1.00 97.12 163 SER A O 1
ATOM 1315 N N . ILE A 1 164 ? -2.891 4.315 -19.202 1.00 96.00 164 ILE A N 1
ATOM 1316 C CA . ILE A 1 164 ? -3.140 4.013 -17.784 1.00 96.00 164 ILE A CA 1
ATOM 1317 C C . ILE A 1 164 ? -2.685 5.184 -16.905 1.00 96.00 164 ILE A C 1
ATOM 1319 O O . ILE A 1 164 ? -3.434 5.613 -16.018 1.00 96.00 164 ILE A O 1
ATOM 1323 N N . TYR A 1 165 ? -1.484 5.708 -17.162 1.00 96.00 165 TYR A N 1
ATOM 1324 C CA . TYR A 1 165 ? -0.904 6.817 -16.409 1.00 96.00 165 TYR A CA 1
ATOM 1325 C C . TYR A 1 165 ? -1.758 8.084 -16.520 1.00 96.00 165 TYR A C 1
ATOM 1327 O O . TYR A 1 165 ? -2.121 8.671 -15.503 1.00 96.00 165 TYR A O 1
ATOM 1335 N N . ASP A 1 166 ? -2.192 8.447 -17.726 1.00 95.06 166 ASP A N 1
ATOM 1336 C CA . ASP A 1 166 ? -2.951 9.679 -17.979 1.00 95.06 166 ASP A CA 1
ATOM 1337 C C . ASP A 1 166 ? -4.309 9.744 -17.284 1.00 95.06 166 ASP A C 1
ATOM 1339 O O . ASP A 1 166 ? -4.808 10.834 -16.986 1.00 95.06 166 ASP A O 1
ATOM 1343 N N . ARG A 1 167 ? -4.908 8.582 -17.017 1.00 92.44 167 ARG A N 1
ATOM 1344 C CA . ARG A 1 167 ? -6.185 8.472 -16.301 1.00 92.44 167 ARG A CA 1
ATOM 1345 C C . ARG A 1 167 ? -6.020 8.557 -14.791 1.00 92.44 167 ARG A C 1
ATOM 1347 O O . ARG A 1 167 ? -6.990 8.852 -14.097 1.00 92.44 167 ARG A O 1
ATOM 1354 N N . SER A 1 168 ? -4.823 8.266 -14.287 1.00 91.00 168 SER A N 1
ATOM 1355 C CA . SER A 1 168 ? -4.621 7.995 -12.864 1.00 91.00 168 SER A CA 1
ATOM 1356 C C . SER A 1 168 ? -3.612 8.911 -12.186 1.00 91.00 168 SER A C 1
ATOM 1358 O O . SER A 1 168 ? -3.612 8.959 -10.960 1.00 91.00 168 SER A O 1
ATOM 1360 N N . VAL A 1 169 ? -2.774 9.624 -12.944 1.00 93.81 169 VAL A N 1
ATOM 1361 C CA . VAL A 1 169 ? -1.692 10.464 -12.424 1.00 93.81 169 VAL A CA 1
ATOM 1362 C C . VAL A 1 169 ? -1.738 11.863 -13.030 1.00 93.81 169 VAL A C 1
ATOM 1364 O O . VAL A 1 169 ? -1.778 12.072 -14.247 1.00 93.81 169 VAL A O 1
ATOM 1367 N N . PHE A 1 170 ? -1.705 12.844 -12.137 1.00 93.94 170 PHE A N 1
ATOM 1368 C CA . PHE A 1 170 ? -1.749 14.267 -12.430 1.00 93.94 170 PHE A CA 1
ATOM 1369 C C . PHE A 1 170 ? -0.624 14.950 -11.638 1.00 93.94 170 PHE A C 1
ATOM 1371 O O . PHE A 1 170 ? -0.861 15.387 -10.506 1.00 93.94 170 PHE A O 1
ATOM 1378 N N . PRO A 1 171 ? 0.603 15.001 -12.197 1.00 92.88 171 PRO A N 1
ATOM 1379 C CA . PRO A 1 171 ? 1.787 15.503 -11.495 1.00 92.88 171 PRO A CA 1
ATOM 1380 C C . PRO A 1 171 ? 1.613 16.924 -10.946 1.00 92.88 171 PRO A C 1
ATOM 1382 O O . PRO A 1 171 ? 1.879 17.151 -9.767 1.00 92.88 171 PRO A O 1
ATOM 1385 N N . ASP A 1 172 ? 1.049 17.839 -11.741 1.00 91.38 172 ASP A N 1
ATOM 1386 C CA . ASP A 1 172 ? 0.838 19.240 -11.340 1.00 91.38 172 ASP A CA 1
ATOM 1387 C C . ASP A 1 172 ? -0.090 19.378 -10.127 1.00 91.38 172 ASP A C 1
ATOM 1389 O O . ASP A 1 172 ? 0.111 20.230 -9.262 1.00 91.38 172 ASP A O 1
ATOM 1393 N N . MET A 1 173 ? -1.093 18.500 -10.029 1.00 92.50 173 MET A N 1
ATOM 1394 C CA . MET A 1 173 ? -2.026 18.461 -8.900 1.00 92.50 173 MET A CA 1
ATOM 1395 C C . MET A 1 173 ? -1.501 17.625 -7.728 1.00 92.50 173 MET A C 1
ATOM 1397 O O . MET A 1 173 ? -2.141 17.582 -6.678 1.00 92.50 173 MET A O 1
ATOM 1401 N N . LYS A 1 1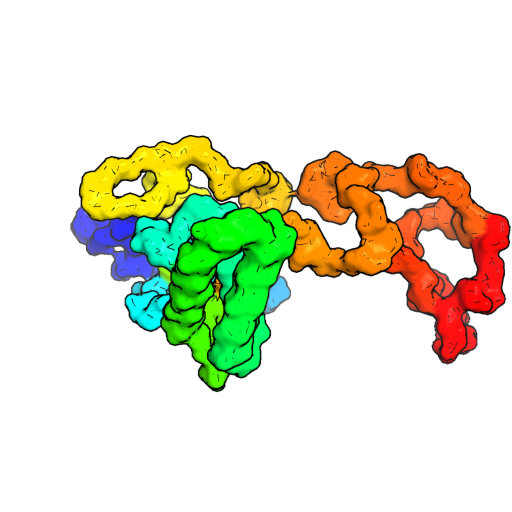74 ? -0.365 16.933 -7.893 1.00 92.38 174 LYS A N 1
ATOM 1402 C CA . LYS A 1 174 ? 0.159 15.935 -6.945 1.00 92.38 174 LYS A CA 1
ATOM 1403 C C . LYS A 1 174 ? -0.880 14.854 -6.603 1.00 92.38 174 LYS A C 1
ATOM 1405 O O . LYS A 1 174 ? -0.949 14.352 -5.478 1.00 92.38 174 LYS A O 1
ATOM 1410 N N . VAL A 1 175 ? -1.702 14.495 -7.592 1.00 91.75 175 VAL A N 1
ATOM 1411 C CA . VAL A 1 175 ? -2.749 13.475 -7.467 1.00 91.75 175 VAL A CA 1
ATOM 1412 C C . VAL A 1 175 ? -2.335 12.221 -8.219 1.00 91.75 175 VAL A C 1
ATOM 1414 O O . VAL A 1 175 ? -2.021 12.268 -9.406 1.00 91.75 175 VAL A O 1
ATOM 1417 N N . ASN A 1 176 ? -2.361 11.086 -7.531 1.00 91.38 176 ASN A N 1
ATOM 1418 C CA . ASN A 1 176 ? -2.202 9.766 -8.119 1.00 91.38 176 ASN A CA 1
ATOM 1419 C C . ASN A 1 176 ? -3.040 8.720 -7.357 1.00 91.38 176 ASN A C 1
ATOM 1421 O O . ASN A 1 176 ? -3.766 9.033 -6.408 1.00 91.38 176 ASN A O 1
ATOM 1425 N N . TRP A 1 177 ? -2.906 7.449 -7.733 1.00 91.44 177 TRP A N 1
ATOM 1426 C CA . TRP A 1 177 ? -3.534 6.300 -7.062 1.00 91.44 177 TRP A CA 1
ATOM 1427 C C . TRP A 1 177 ? -3.207 6.162 -5.557 1.00 91.44 177 TRP A C 1
ATOM 1429 O O . TRP A 1 177 ? -3.921 5.437 -4.861 1.00 91.44 177 TRP A O 1
ATOM 1439 N N . LYS A 1 178 ? -2.186 6.863 -5.037 1.00 90.94 178 LYS A N 1
ATOM 1440 C CA . LYS A 1 178 ? -1.801 6.935 -3.610 1.00 90.94 178 LYS A CA 1
ATOM 1441 C C . LYS A 1 178 ? -2.472 8.102 -2.869 1.00 90.94 178 LYS A C 1
ATOM 1443 O O . LYS A 1 178 ? -2.549 8.106 -1.641 1.00 90.94 178 LYS A O 1
ATOM 1448 N N . THR A 1 179 ? -2.970 9.111 -3.581 1.00 90.06 179 THR A N 1
ATOM 1449 C CA . THR A 1 179 ? -3.385 10.382 -2.963 1.00 90.06 179 THR A CA 1
ATOM 1450 C C . THR A 1 179 ? -4.702 10.283 -2.204 1.00 90.06 179 THR A C 1
ATOM 1452 O O . THR A 1 179 ? -4.822 10.880 -1.139 1.00 90.06 179 THR A O 1
ATOM 1455 N N . TYR A 1 180 ? -5.673 9.509 -2.697 1.00 89.56 180 TYR A N 1
ATOM 1456 C CA . TYR A 1 180 ? -6.994 9.375 -2.072 1.00 89.56 180 TYR A CA 1
ATOM 1457 C C . TYR A 1 180 ? -7.305 7.919 -1.754 1.00 89.56 180 TYR A C 1
ATOM 1459 O O . TYR A 1 180 ? -7.309 7.069 -2.649 1.00 89.56 180 TYR A O 1
ATOM 1467 N N . ALA A 1 181 ? -7.587 7.652 -0.477 1.00 91.12 181 ALA A N 1
ATOM 1468 C CA . ALA A 1 181 ? -7.859 6.306 0.005 1.00 91.12 181 ALA A CA 1
ATOM 1469 C C . ALA A 1 181 ? -9.140 5.754 -0.621 1.00 91.12 181 ALA A C 1
ATOM 1471 O O . ALA A 1 181 ? -10.069 6.512 -0.895 1.00 91.12 181 ALA A O 1
ATOM 1472 N N . SER A 1 182 ? -9.203 4.443 -0.832 1.00 91.62 182 SER A N 1
ATOM 1473 C CA . SER A 1 182 ? -10.437 3.760 -1.218 1.00 91.62 182 SER A CA 1
ATOM 1474 C C . SER A 1 182 ? -10.778 2.728 -0.161 1.00 91.62 182 SER A C 1
ATOM 1476 O O . SER A 1 182 ? -10.062 1.744 -0.015 1.00 91.62 182 SER A O 1
ATOM 1478 N N . ASN A 1 183 ? -11.871 2.953 0.562 1.00 93.00 183 ASN A N 1
ATOM 1479 C CA . ASN A 1 183 ? -12.241 2.129 1.710 1.00 93.00 183 ASN A CA 1
ATOM 1480 C C . ASN A 1 183 ? -13.143 0.938 1.341 1.00 93.00 183 ASN A C 1
ATOM 1482 O O . ASN A 1 183 ? -13.529 0.170 2.218 1.00 93.00 183 ASN A O 1
ATOM 1486 N N . ILE A 1 184 ? -13.449 0.761 0.050 1.00 89.56 184 ILE A N 1
ATOM 1487 C CA . ILE A 1 184 ? -14.353 -0.283 -0.463 1.00 89.56 184 ILE A CA 1
ATOM 1488 C C . ILE A 1 184 ? -13.769 -1.704 -0.364 1.00 89.56 184 ILE A C 1
ATOM 1490 O O . ILE A 1 184 ? -14.479 -2.693 -0.519 1.00 89.56 184 ILE A O 1
ATOM 1494 N N . GLY A 1 185 ? -12.463 -1.820 -0.130 1.00 89.75 185 GLY A N 1
ATOM 1495 C CA . GLY A 1 185 ? -11.758 -3.085 0.034 1.00 89.75 185 GLY A CA 1
ATOM 1496 C C . GLY A 1 185 ? -10.514 -2.906 0.895 1.00 89.75 185 GLY A C 1
ATOM 1497 O O . GLY A 1 185 ? -10.215 -1.799 1.332 1.00 89.75 185 GLY A O 1
ATOM 1498 N N . HIS A 1 186 ? -9.789 -4.001 1.123 1.00 92.38 186 HIS A N 1
ATOM 1499 C CA . HIS A 1 186 ? -8.697 -4.049 2.103 1.00 92.38 186 HIS A CA 1
ATOM 1500 C C . HIS A 1 186 ? -7.328 -4.458 1.510 1.00 92.38 186 HIS A C 1
ATOM 1502 O O . HIS A 1 186 ? -6.399 -4.798 2.243 1.00 92.38 186 HIS A O 1
ATOM 1508 N N . ARG A 1 187 ? -7.193 -4.496 0.169 1.00 90.12 187 ARG A N 1
ATOM 1509 C CA . ARG A 1 187 ? -5.934 -4.903 -0.490 1.00 90.12 187 ARG A CA 1
ATOM 1510 C C . ARG A 1 187 ? -4.939 -3.760 -0.630 1.00 90.12 187 ARG A C 1
ATOM 1512 O O . ARG A 1 187 ? -3.793 -3.938 -0.264 1.00 90.12 187 ARG A O 1
ATOM 1519 N N . ASN A 1 188 ? -5.345 -2.630 -1.209 1.00 91.00 188 ASN A N 1
ATOM 1520 C CA . ASN A 1 188 ? -4.439 -1.502 -1.483 1.00 91.00 188 ASN A CA 1
ATOM 1521 C C . ASN A 1 188 ? -4.522 -0.379 -0.444 1.00 91.00 188 ASN A C 1
ATOM 1523 O O . ASN A 1 188 ? -3.630 0.461 -0.366 1.00 91.00 188 ASN A O 1
ATOM 1527 N N . TRP A 1 189 ? -5.603 -0.382 0.327 1.00 91.94 189 TRP A N 1
ATOM 1528 C CA . TRP A 1 189 ? -5.915 0.515 1.432 1.00 91.94 189 TRP A CA 1
ATOM 1529 C C . TRP A 1 189 ? -6.513 -0.334 2.559 1.00 91.94 189 TRP A C 1
ATOM 1531 O O . TRP A 1 189 ? -7.014 -1.416 2.250 1.00 91.94 189 TRP A O 1
ATOM 1541 N N . PRO A 1 190 ? -6.490 0.108 3.827 1.00 93.06 190 PRO A N 1
ATOM 1542 C CA . PRO A 1 190 ? -6.963 -0.725 4.935 1.00 93.06 190 PRO A CA 1
ATOM 1543 C C . PRO A 1 190 ? -8.480 -0.992 4.897 1.00 93.06 190 PRO A C 1
ATOM 1545 O O . PRO A 1 190 ? -8.929 -2.080 5.254 1.00 93.06 190 PRO A O 1
ATOM 1548 N N . GLY A 1 191 ? -9.287 -0.027 4.439 1.00 94.19 191 GLY A N 1
ATOM 1549 C CA . GLY A 1 191 ? -10.740 -0.181 4.309 1.00 94.19 191 GLY A CA 1
ATOM 1550 C C . GLY A 1 191 ? -11.421 -0.545 5.629 1.00 94.19 191 GLY A C 1
ATOM 1551 O O . GLY A 1 191 ? -11.380 0.232 6.584 1.00 94.19 191 GLY A O 1
ATOM 1552 N N . CYS A 1 192 ? -12.050 -1.721 5.690 1.00 93.69 192 CYS A N 1
ATOM 1553 C CA . CYS A 1 192 ? -12.671 -2.257 6.908 1.00 93.69 192 CYS A CA 1
ATOM 1554 C C . CYS A 1 192 ? -11.643 -2.533 8.021 1.00 93.69 192 CYS A C 1
ATOM 1556 O O . CYS A 1 192 ? -11.955 -2.400 9.203 1.00 93.69 192 CYS A O 1
ATOM 1558 N N . PHE A 1 193 ? -10.402 -2.869 7.652 1.00 95.31 193 PHE A N 1
ATOM 1559 C CA . PHE A 1 193 ? -9.310 -3.129 8.592 1.00 95.31 193 PHE A CA 1
ATOM 1560 C C . PHE A 1 193 ? -8.751 -1.864 9.251 1.00 95.31 193 PHE A C 1
ATOM 1562 O O . PHE A 1 193 ? -7.813 -1.962 10.024 1.00 95.31 193 PHE A O 1
ATOM 1569 N N . ARG A 1 194 ? -9.337 -0.682 9.018 1.00 95.50 194 ARG A N 1
ATOM 1570 C CA . ARG A 1 194 ? -9.111 0.471 9.911 1.00 95.50 194 ARG A CA 1
ATOM 1571 C C . ARG A 1 194 ? -9.640 0.222 11.328 1.00 95.50 194 ARG A C 1
ATOM 1573 O O . ARG A 1 194 ? -9.199 0.878 12.257 1.00 95.50 194 ARG A O 1
ATOM 1580 N N . CYS A 1 195 ? -10.584 -0.711 11.456 1.00 94.69 195 CYS A N 1
ATOM 1581 C CA . CYS A 1 195 ? -11.229 -1.091 12.710 1.00 94.69 195 CYS A CA 1
ATOM 1582 C C . CYS A 1 195 ? -11.111 -2.601 12.976 1.00 94.69 195 CYS A C 1
ATOM 1584 O O . CYS A 1 195 ? -10.897 -3.037 14.099 1.00 94.69 195 CYS A O 1
ATOM 1586 N N . HIS A 1 196 ? -11.257 -3.421 11.933 1.00 94.69 196 HIS A N 1
ATOM 1587 C CA . HIS A 1 196 ? -11.208 -4.885 12.008 1.00 94.69 196 HIS A CA 1
ATOM 1588 C C . HIS A 1 196 ? -9.779 -5.432 11.875 1.00 94.69 196 HIS A C 1
ATOM 1590 O O . HIS A 1 196 ? -9.520 -6.316 11.069 1.00 94.69 196 HIS A O 1
ATOM 1596 N N . ASP A 1 197 ? -8.830 -4.865 12.610 1.00 92.94 197 ASP A N 1
ATOM 1597 C CA . ASP A 1 197 ? -7.394 -5.176 12.529 1.00 92.94 197 ASP A CA 1
ATOM 1598 C C . ASP A 1 197 ? -6.920 -6.223 13.549 1.00 92.94 197 ASP A C 1
ATOM 1600 O O . ASP A 1 197 ? -5.742 -6.580 13.568 1.00 92.94 197 ASP A O 1
ATOM 1604 N N . GLY A 1 198 ? -7.823 -6.727 14.397 1.00 93.81 198 GLY A N 1
ATOM 1605 C CA . GLY A 1 198 ? -7.483 -7.640 15.486 1.00 93.81 198 GLY A CA 1
ATOM 1606 C C . GLY A 1 198 ? -6.817 -6.949 16.679 1.00 93.81 198 GLY A C 1
ATOM 1607 O O . GLY A 1 198 ? -6.361 -7.634 17.591 1.00 93.81 198 GLY A O 1
ATOM 1608 N N . LYS A 1 199 ? -6.755 -5.614 16.680 1.00 95.19 199 LYS A N 1
ATOM 1609 C CA . LYS A 1 199 ? -6.102 -4.791 17.708 1.00 95.19 199 LYS A CA 1
ATOM 1610 C C . LYS A 1 199 ? -7.070 -3.890 18.456 1.00 95.19 199 LYS A C 1
ATOM 1612 O O . LYS A 1 199 ? -6.727 -3.362 19.506 1.00 95.19 199 LYS A O 1
ATOM 1617 N N . HIS A 1 200 ? -8.279 -3.722 17.942 1.00 97.00 200 HIS A N 1
ATOM 1618 C CA . HIS A 1 200 ? -9.359 -3.045 18.643 1.00 97.00 200 HIS A CA 1
ATOM 1619 C C . HIS A 1 200 ? -10.003 -3.978 19.660 1.00 97.00 200 HIS A C 1
ATOM 1621 O O . HIS A 1 200 ? -10.706 -4.922 19.287 1.00 97.00 200 HIS A O 1
ATOM 1627 N N . VAL A 1 201 ? -9.767 -3.700 20.940 1.00 97.25 201 VAL A N 1
ATOM 1628 C CA . VAL A 1 201 ? -10.199 -4.545 22.057 1.00 97.25 201 VAL A CA 1
ATOM 1629 C C . VAL A 1 201 ? -11.123 -3.751 22.975 1.00 97.25 201 VAL A C 1
ATOM 1631 O O . VAL A 1 201 ? -10.845 -2.599 23.307 1.00 97.25 201 VAL A O 1
ATOM 1634 N N . ALA A 1 202 ? -12.244 -4.358 23.353 1.00 96.69 202 ALA A N 1
ATOM 1635 C CA . ALA A 1 202 ? -13.155 -3.816 24.351 1.00 96.69 202 ALA A CA 1
ATOM 1636 C C . ALA A 1 202 ? -12.732 -4.201 25.771 1.00 96.69 202 ALA A C 1
ATOM 1638 O O . ALA A 1 202 ? -12.019 -5.182 25.967 1.00 96.69 202 ALA A O 1
ATOM 1639 N N . GLU A 1 203 ? -13.241 -3.489 26.778 1.00 93.69 203 GLU A N 1
ATOM 1640 C CA . GLU A 1 203 ? -12.982 -3.802 28.195 1.00 93.69 203 GLU A CA 1
ATOM 1641 C C . GLU A 1 203 ? -13.394 -5.239 28.568 1.00 93.69 203 GLU A C 1
ATOM 1643 O O . GLU A 1 203 ? -12.737 -5.900 29.366 1.00 93.69 203 GLU A O 1
ATOM 1648 N N . SER A 1 204 ? -14.428 -5.771 27.910 1.00 94.50 204 SER A N 1
ATOM 1649 C CA . SER A 1 204 ? -14.871 -7.165 28.049 1.00 94.50 204 SER A CA 1
ATOM 1650 C C . SER A 1 204 ? -13.900 -8.205 27.465 1.00 94.50 204 SER A C 1
ATOM 1652 O O . SER A 1 204 ? -14.141 -9.404 27.593 1.00 94.50 204 SER A O 1
ATOM 1654 N N . GLY A 1 205 ? -12.832 -7.775 26.784 1.00 95.31 205 GLY A N 1
ATOM 1655 C CA . GLY A 1 205 ? -11.884 -8.628 26.062 1.00 95.31 205 GLY A CA 1
ATOM 1656 C C . GLY A 1 205 ? -12.316 -8.989 24.637 1.00 95.31 205 GLY A C 1
ATOM 1657 O O . GLY A 1 205 ? -11.598 -9.694 23.930 1.00 95.31 205 GLY A O 1
ATOM 1658 N N . LYS A 1 206 ? -13.479 -8.512 24.180 1.00 95.44 206 LYS A N 1
ATOM 1659 C CA . LYS A 1 206 ? -13.955 -8.727 22.809 1.00 95.44 206 LYS A CA 1
ATOM 1660 C C . LYS A 1 206 ? -13.081 -7.972 21.808 1.00 95.44 206 LYS A C 1
ATOM 1662 O O . LYS A 1 206 ? -12.814 -6.789 21.992 1.00 95.44 206 LYS A O 1
ATOM 1667 N N . VAL A 1 207 ? -12.696 -8.639 20.723 1.00 96.00 207 VAL A N 1
ATOM 1668 C CA . VAL A 1 207 ? -11.803 -8.085 19.694 1.00 96.00 207 VAL A CA 1
ATOM 1669 C C . VAL A 1 207 ? -12.546 -7.911 18.373 1.00 96.00 207 VAL A C 1
ATOM 1671 O O . VAL A 1 207 ? -13.285 -8.806 17.950 1.00 96.00 207 VAL A O 1
ATOM 1674 N N . LEU A 1 208 ? -12.329 -6.787 17.685 1.00 94.94 208 LEU A N 1
ATOM 1675 C CA . LEU A 1 208 ? -12.746 -6.645 16.288 1.00 94.94 208 LEU A CA 1
ATOM 1676 C C . LEU A 1 208 ? -11.820 -7.475 15.395 1.00 94.94 208 LEU A C 1
ATOM 1678 O O . LEU A 1 208 ? -10.698 -7.090 15.078 1.00 94.94 208 LEU A O 1
ATOM 1682 N N . THR A 1 209 ? -12.308 -8.656 15.027 1.00 92.62 209 THR A N 1
ATOM 1683 C CA . THR A 1 209 ? -11.532 -9.688 14.337 1.00 92.62 209 THR A CA 1
ATOM 1684 C C . THR A 1 209 ? -11.183 -9.348 12.881 1.00 92.62 209 THR A C 1
ATOM 1686 O O . THR A 1 209 ? -11.947 -8.662 12.199 1.00 92.62 209 THR A O 1
ATOM 1689 N N . THR A 1 210 ? -10.067 -9.908 12.403 1.00 91.31 210 THR A N 1
ATOM 1690 C CA . THR A 1 210 ? -9.610 -9.939 11.000 1.00 91.31 210 THR A CA 1
ATOM 1691 C C . THR A 1 210 ? -10.106 -11.169 10.229 1.00 91.31 210 THR A C 1
ATOM 1693 O O . THR A 1 210 ? -9.811 -11.313 9.040 1.00 91.31 210 THR A O 1
ATOM 1696 N N . GLU A 1 211 ? -10.860 -12.064 10.876 1.00 90.88 211 GLU A N 1
ATOM 1697 C CA . GLU A 1 211 ? -11.330 -13.319 10.283 1.00 90.88 211 GLU A CA 1
ATOM 1698 C C . GLU A 1 211 ? -12.120 -13.083 8.990 1.00 90.88 211 GLU A C 1
ATOM 1700 O O . GLU A 1 211 ? -13.180 -12.441 8.986 1.00 90.88 211 GLU A O 1
ATOM 1705 N N . CYS A 1 212 ? -11.641 -13.655 7.881 1.00 89.44 212 CYS A N 1
ATOM 1706 C CA . CYS A 1 212 ? -12.189 -13.393 6.549 1.00 89.44 212 CYS A CA 1
ATOM 1707 C C . CYS A 1 212 ? -13.665 -13.792 6.449 1.00 89.44 212 CYS A C 1
ATOM 1709 O O . CYS A 1 212 ? -14.452 -13.121 5.776 1.00 89.44 212 CYS A O 1
ATOM 1711 N N . ALA A 1 213 ? -14.049 -14.868 7.144 1.00 89.00 213 ALA A N 1
ATOM 1712 C CA . ALA A 1 213 ? -15.406 -15.404 7.157 1.00 89.00 213 ALA A CA 1
ATOM 1713 C C . ALA A 1 213 ? -16.436 -14.426 7.747 1.00 89.00 213 ALA A C 1
ATOM 1715 O O . ALA A 1 213 ? -17.630 -14.551 7.464 1.00 89.00 213 ALA A O 1
ATOM 1716 N N . THR A 1 214 ? -16.001 -13.416 8.505 1.00 87.38 214 THR A N 1
ATOM 1717 C CA . THR A 1 214 ? -16.871 -12.340 9.002 1.00 87.38 214 THR A CA 1
ATOM 1718 C C . THR A 1 214 ? -17.538 -11.608 7.835 1.00 87.38 214 THR A C 1
ATOM 1720 O O . THR A 1 214 ? -18.755 -11.427 7.828 1.00 87.38 214 THR A O 1
ATOM 1723 N N . CYS A 1 215 ? -16.771 -11.302 6.781 1.00 87.31 215 CYS A N 1
ATOM 1724 C CA . CYS A 1 215 ? -17.231 -10.525 5.625 1.00 87.31 215 CYS A CA 1
ATOM 1725 C C . CYS A 1 215 ? -17.381 -11.356 4.339 1.00 87.31 215 CYS A C 1
ATOM 1727 O O . CYS A 1 215 ? -18.141 -10.985 3.445 1.00 87.31 215 CYS A O 1
ATOM 1729 N N . HIS A 1 216 ? -16.685 -12.483 4.200 1.00 86.81 216 HIS A N 1
ATOM 1730 C CA . HIS A 1 216 ? -16.666 -13.299 2.985 1.00 86.81 216 HIS A CA 1
ATOM 1731 C C . HIS A 1 216 ? -17.336 -14.653 3.219 1.00 86.81 216 HIS A C 1
ATOM 1733 O O . HIS A 1 216 ? -16.988 -15.373 4.142 1.00 86.81 216 HIS A O 1
ATOM 1739 N N . THR A 1 217 ? -18.283 -15.033 2.355 1.00 83.31 217 THR A N 1
ATOM 1740 C CA . THR A 1 217 ? -18.865 -16.389 2.366 1.00 83.31 217 THR A CA 1
ATOM 1741 C C . THR A 1 217 ? -17.854 -17.435 1.897 1.00 83.31 217 THR A C 1
ATOM 1743 O O . THR A 1 217 ? -17.764 -18.509 2.470 1.00 83.31 217 THR A O 1
ATOM 1746 N N . MET A 1 218 ? -17.082 -17.101 0.860 1.00 80.06 218 MET A N 1
ATOM 1747 C CA . MET A 1 218 ? -16.003 -17.925 0.318 1.00 80.06 218 MET A CA 1
ATOM 1748 C C . MET A 1 218 ? -14.813 -17.003 0.026 1.00 80.06 218 MET A C 1
ATOM 1750 O O . MET A 1 218 ? -14.790 -16.366 -1.031 1.00 80.06 218 MET A O 1
ATOM 1754 N N . PRO A 1 219 ? -13.871 -16.831 0.970 1.00 77.94 219 PRO A N 1
ATOM 1755 C CA . PRO A 1 219 ? -12.656 -16.056 0.744 1.00 77.94 219 PRO A CA 1
ATOM 1756 C C . PRO A 1 219 ? -11.715 -16.871 -0.148 1.00 77.94 219 PRO A C 1
ATOM 1758 O O . PRO A 1 219 ? -10.799 -17.531 0.326 1.00 77.94 219 PRO A O 1
ATOM 1761 N N . GLN A 1 220 ? -11.982 -16.859 -1.451 1.00 74.25 220 GLN A N 1
ATOM 1762 C CA . GLN A 1 220 ? -11.195 -17.562 -2.458 1.00 74.25 220 GLN A CA 1
ATOM 1763 C C . GLN A 1 220 ? -10.684 -16.571 -3.496 1.00 74.25 220 GLN A C 1
ATOM 1765 O O . GLN A 1 220 ? -11.373 -15.606 -3.850 1.00 74.25 220 GLN A O 1
ATOM 1770 N N . ARG A 1 221 ? -9.477 -16.820 -4.004 1.00 73.44 221 ARG A N 1
ATOM 1771 C CA . ARG A 1 221 ? -8.962 -16.090 -5.162 1.00 73.44 221 ARG A CA 1
ATOM 1772 C C . ARG A 1 221 ? -9.675 -16.565 -6.427 1.00 73.44 221 ARG A C 1
ATOM 1774 O O . ARG A 1 221 ? -10.038 -17.732 -6.558 1.00 73.44 221 ARG A O 1
ATOM 1781 N N . GLY A 1 222 ? -9.860 -15.657 -7.376 1.00 66.88 222 GLY A N 1
ATOM 1782 C CA . GLY A 1 222 ? -10.502 -15.960 -8.650 1.00 66.88 222 GLY A CA 1
ATOM 1783 C C . GLY A 1 222 ? -10.166 -14.913 -9.709 1.00 66.88 222 GLY A C 1
ATOM 1784 O O . GLY A 1 222 ? -9.832 -13.778 -9.359 1.00 66.88 222 GLY A O 1
ATOM 1785 N N . PRO A 1 223 ? -10.203 -15.281 -11.000 1.00 64.19 223 PRO A N 1
ATOM 1786 C CA . PRO A 1 223 ? -9.980 -14.330 -12.081 1.00 64.19 223 PRO A CA 1
ATOM 1787 C C . PRO A 1 223 ? -11.111 -13.299 -12.133 1.00 64.19 223 PRO A C 1
ATOM 1789 O O . PRO A 1 223 ? -12.244 -13.596 -11.774 1.00 64.19 223 PRO A O 1
ATOM 1792 N N . LEU A 1 224 ? -10.840 -12.102 -12.657 1.00 63.09 224 LEU A N 1
ATOM 1793 C CA . LEU A 1 224 ? -11.920 -11.244 -13.145 1.00 63.09 224 LEU A CA 1
ATOM 1794 C C . LEU A 1 224 ? -12.587 -11.968 -14.323 1.00 63.09 224 LEU A C 1
ATOM 1796 O O . LEU A 1 224 ? -11.991 -12.056 -15.398 1.00 63.09 224 LEU A O 1
ATOM 1800 N N . ALA A 1 225 ? -13.777 -12.532 -14.115 1.00 60.47 225 ALA A N 1
ATOM 1801 C CA . ALA A 1 225 ? -14.523 -13.208 -15.170 1.00 60.47 225 ALA A CA 1
ATOM 1802 C C . ALA A 1 225 ? -15.651 -12.320 -15.720 1.00 60.47 225 ALA A C 1
ATOM 1804 O O . ALA A 1 225 ? -16.180 -11.471 -14.995 1.00 60.47 225 ALA A O 1
ATOM 1805 N N . PRO A 1 226 ? -16.038 -12.508 -16.995 1.00 65.38 226 PRO A N 1
ATOM 1806 C CA . PRO A 1 226 ? -17.210 -11.856 -17.560 1.00 65.38 226 PRO A CA 1
ATOM 1807 C C . PRO A 1 226 ? -18.481 -12.166 -16.763 1.00 65.38 226 PRO A C 1
ATOM 1809 O O . PRO A 1 226 ? -18.610 -13.231 -16.154 1.00 65.38 226 PRO A O 1
ATOM 1812 N N . LEU A 1 227 ? -19.451 -11.252 -16.827 1.00 63.91 227 LEU A N 1
ATOM 1813 C CA . LEU A 1 227 ? -20.792 -11.489 -16.292 1.00 63.91 227 LEU A CA 1
ATOM 1814 C C . LEU A 1 227 ? -21.364 -12.793 -16.873 1.00 63.91 227 LEU A C 1
ATOM 1816 O O . LEU A 1 227 ? -21.382 -12.978 -18.088 1.00 63.91 227 LEU A O 1
ATOM 1820 N N . GLY A 1 228 ? -21.821 -13.692 -15.999 1.00 65.69 228 GLY A N 1
ATOM 1821 C CA . GLY A 1 228 ? -22.409 -14.982 -16.380 1.00 65.69 228 GLY A CA 1
ATOM 1822 C C . GLY A 1 228 ? -21.427 -16.155 -16.480 1.00 65.69 228 GLY A C 1
ATOM 1823 O O . GLY A 1 228 ? -21.870 -17.287 -16.657 1.00 65.69 228 GLY A O 1
ATOM 1824 N N . ALA A 1 229 ? -20.118 -15.937 -16.325 1.00 71.31 229 ALA A N 1
ATOM 1825 C CA . ALA A 1 229 ? -19.167 -17.038 -16.214 1.00 71.31 229 ALA A CA 1
ATOM 1826 C C . ALA A 1 229 ? -19.278 -17.717 -14.836 1.00 71.31 229 ALA A C 1
ATOM 1828 O O . ALA A 1 229 ? -19.278 -17.045 -13.802 1.00 71.31 229 ALA A O 1
ATOM 1829 N N . MET A 1 230 ? -19.319 -19.055 -14.808 1.00 62.56 230 MET A N 1
ATOM 1830 C CA . MET A 1 230 ? -19.037 -19.788 -13.573 1.00 62.56 230 MET A CA 1
ATOM 1831 C C . MET A 1 230 ? -17.595 -19.490 -13.176 1.00 62.56 230 MET A C 1
ATOM 1833 O O . MET A 1 230 ? -16.671 -19.744 -13.944 1.00 62.56 230 MET A O 1
ATOM 1837 N N . MET A 1 231 ? -17.417 -18.923 -11.988 1.00 60.81 231 MET A N 1
ATOM 1838 C CA . MET A 1 231 ? -16.108 -18.678 -11.400 1.00 60.81 231 MET A CA 1
ATOM 1839 C C . MET A 1 231 ? -15.614 -19.998 -10.803 1.00 60.81 231 MET A C 1
ATOM 1841 O O . MET A 1 231 ? -16.140 -20.393 -9.759 1.00 60.81 231 MET A O 1
ATOM 1845 N N . PRO A 1 232 ? -14.644 -20.707 -11.406 1.00 58.34 232 PRO A N 1
ATOM 1846 C CA . PRO A 1 232 ? -13.981 -21.769 -10.675 1.00 58.34 232 PRO A CA 1
ATOM 1847 C C . PRO A 1 232 ? -13.274 -21.122 -9.480 1.00 58.34 232 PRO A C 1
ATOM 1849 O O . PRO A 1 232 ? -12.524 -20.154 -9.642 1.00 58.34 232 PRO A O 1
ATOM 1852 N N . GLY A 1 233 ? -13.542 -21.629 -8.274 1.00 62.91 233 GLY A N 1
ATOM 1853 C CA . GLY A 1 233 ? -12.665 -21.357 -7.140 1.00 62.91 233 GLY A CA 1
ATOM 1854 C C . GLY A 1 233 ? -11.245 -21.760 -7.531 1.00 62.91 233 GLY A C 1
ATOM 1855 O O . GLY A 1 233 ? -11.054 -22.760 -8.221 1.00 62.91 233 GLY A O 1
ATOM 1856 N N . SER A 1 234 ? -10.254 -20.945 -7.183 1.00 70.44 234 SER A N 1
ATOM 1857 C CA . SER A 1 234 ? -8.860 -21.292 -7.430 1.00 70.44 234 SER A CA 1
ATOM 1858 C C . SER A 1 234 ? -8.238 -21.787 -6.134 1.00 70.44 234 SER A C 1
ATOM 1860 O O . SER A 1 234 ? -8.130 -21.023 -5.182 1.00 70.44 234 SER A O 1
ATOM 1862 N N . ASP A 1 235 ? -7.750 -23.028 -6.153 1.00 74.62 235 ASP A N 1
ATOM 1863 C CA . ASP A 1 235 ? -7.013 -23.649 -5.040 1.00 74.62 235 ASP A CA 1
ATOM 1864 C C . ASP A 1 235 ? -5.569 -23.135 -4.919 1.00 74.62 235 ASP A C 1
ATOM 1866 O O . ASP A 1 235 ? -4.753 -23.677 -4.175 1.00 74.62 235 ASP A O 1
ATOM 1870 N N . LEU A 1 236 ? -5.207 -22.107 -5.693 1.00 76.31 236 LEU A N 1
ATOM 1871 C CA . LEU A 1 236 ? -3.875 -21.532 -5.611 1.00 76.31 236 LEU A CA 1
ATOM 1872 C C . LEU A 1 236 ? -3.712 -20.807 -4.260 1.00 76.31 236 LEU A C 1
ATOM 1874 O O . LEU A 1 236 ? -4.657 -20.190 -3.762 1.00 76.31 236 LEU A O 1
ATOM 1878 N N . PRO A 1 237 ? -2.504 -20.797 -3.678 1.00 82.44 237 PRO A N 1
ATOM 1879 C CA . PRO A 1 237 ? -2.237 -19.994 -2.490 1.00 82.44 237 PRO A CA 1
ATOM 1880 C C . PRO A 1 237 ? -2.358 -18.499 -2.818 1.00 82.44 237 PRO A C 1
ATOM 1882 O O . PRO A 1 237 ? -2.121 -18.081 -3.952 1.00 82.44 237 PRO A O 1
ATOM 1885 N N . TRP A 1 238 ? -2.723 -17.662 -1.845 1.00 81.00 238 TRP A N 1
ATOM 1886 C CA . TRP A 1 238 ? -2.835 -16.205 -2.041 1.00 81.00 238 TRP A CA 1
ATOM 1887 C C . TRP A 1 238 ? -1.501 -15.545 -2.400 1.00 81.00 238 TRP A C 1
ATOM 1889 O O . TRP A 1 238 ? -1.474 -14.587 -3.171 1.00 81.00 238 TRP A O 1
ATOM 1899 N N . HIS A 1 239 ? -0.406 -16.096 -1.880 1.00 86.06 239 HIS A N 1
ATOM 1900 C CA . HIS A 1 239 ? 0.947 -15.600 -2.072 1.00 86.06 239 HIS A CA 1
ATOM 1901 C C . HIS A 1 239 ? 1.825 -16.688 -2.708 1.00 86.06 239 HIS A C 1
ATOM 1903 O O . HIS A 1 239 ? 1.585 -17.875 -2.488 1.00 86.06 239 HIS A O 1
ATOM 1909 N N . PRO A 1 240 ? 2.844 -16.304 -3.499 1.00 80.19 240 PRO A N 1
ATOM 1910 C CA . PRO A 1 240 ? 3.819 -17.246 -4.054 1.00 80.19 240 PRO A CA 1
ATOM 1911 C C . PRO A 1 240 ? 4.771 -17.823 -2.991 1.00 80.19 240 PRO A C 1
ATOM 1913 O O . PRO A 1 240 ? 5.537 -18.733 -3.288 1.00 80.19 240 PRO A O 1
ATOM 1916 N N . MET A 1 241 ? 4.730 -17.280 -1.774 1.00 79.06 241 MET A N 1
ATOM 1917 C CA . MET A 1 241 ? 5.536 -17.659 -0.618 1.00 79.06 241 MET A CA 1
ATOM 1918 C C . MET A 1 241 ? 4.641 -17.772 0.618 1.00 79.06 241 MET A C 1
ATOM 1920 O O . MET A 1 241 ? 3.604 -17.111 0.693 1.00 79.06 241 MET A O 1
ATOM 1924 N N . GLU A 1 242 ? 5.043 -18.597 1.581 1.00 80.69 242 GLU A N 1
ATOM 1925 C CA . GLU A 1 242 ? 4.357 -18.708 2.870 1.00 80.69 242 GLU A CA 1
ATOM 1926 C C . GLU A 1 242 ? 4.617 -17.450 3.708 1.00 80.69 242 GLU A C 1
ATOM 1928 O O . GLU A 1 242 ? 5.753 -16.986 3.821 1.00 80.69 242 GLU A O 1
ATOM 1933 N N . LEU A 1 243 ? 3.554 -16.879 4.275 1.00 84.50 243 LEU A N 1
ATOM 1934 C CA . LEU A 1 243 ? 3.657 -15.783 5.232 1.00 84.50 243 LEU A CA 1
ATOM 1935 C C . LEU A 1 243 ? 3.652 -16.384 6.637 1.00 84.50 243 LEU A C 1
ATOM 1937 O O . LEU A 1 243 ? 2.671 -17.014 7.020 1.00 84.50 243 LEU A O 1
ATOM 1941 N N . GLU A 1 244 ? 4.727 -16.184 7.399 1.00 81.88 244 GLU A N 1
ATOM 1942 C CA . GLU A 1 244 ? 4.858 -16.691 8.771 1.00 81.88 244 GLU A CA 1
ATOM 1943 C C . GLU A 1 244 ? 5.116 -15.540 9.762 1.00 81.88 244 GLU A C 1
ATOM 1945 O O . GLU A 1 244 ? 5.502 -14.421 9.393 1.00 81.88 244 GLU A O 1
ATOM 1950 N N . GLY A 1 245 ? 4.910 -15.809 11.053 1.00 83.19 245 GLY A N 1
ATOM 1951 C CA . GLY A 1 245 ? 5.229 -14.874 12.131 1.00 83.19 245 GLY A CA 1
ATOM 1952 C C . GLY A 1 245 ? 4.431 -13.571 12.040 1.00 83.19 245 GLY A C 1
ATOM 1953 O O . GLY A 1 245 ? 3.203 -13.577 11.979 1.00 83.19 245 GLY A O 1
ATOM 1954 N N . LYS A 1 246 ? 5.122 -12.424 12.053 1.00 83.31 246 LYS A N 1
ATOM 1955 C CA . LYS A 1 246 ? 4.452 -11.115 11.945 1.00 83.31 246 LYS A CA 1
ATOM 1956 C C . LYS A 1 246 ? 3.823 -10.888 10.567 1.00 83.31 246 LYS A C 1
ATOM 1958 O O . LYS A 1 246 ? 2.777 -10.254 10.508 1.00 83.31 246 LYS A O 1
ATOM 1963 N N . HIS A 1 247 ? 4.397 -11.441 9.495 1.00 85.25 247 HIS A N 1
ATOM 1964 C CA . HIS A 1 247 ? 3.888 -11.246 8.133 1.00 85.25 247 HIS A CA 1
ATOM 1965 C C . HIS A 1 247 ? 2.546 -11.944 7.892 1.00 85.25 247 HIS A C 1
ATOM 1967 O O . HIS A 1 247 ? 1.740 -11.443 7.117 1.00 85.25 247 HIS A O 1
ATOM 1973 N N . GLU A 1 248 ? 2.269 -13.049 8.590 1.00 85.88 248 GLU A N 1
ATOM 1974 C CA . GLU A 1 248 ? 0.958 -13.718 8.560 1.00 85.88 248 GLU A CA 1
ATOM 1975 C C . GLU A 1 248 ? -0.167 -12.804 9.080 1.00 85.88 248 GLU A C 1
ATOM 1977 O O . GLU A 1 248 ? -1.304 -12.864 8.618 1.00 85.88 248 GLU A O 1
ATOM 1982 N N . ARG A 1 249 ? 0.161 -11.929 10.038 1.00 83.50 249 ARG A N 1
ATOM 1983 C CA . ARG A 1 249 ? -0.787 -11.031 10.720 1.00 83.50 249 ARG A CA 1
ATOM 1984 C C . ARG A 1 249 ? -0.762 -9.608 10.168 1.00 83.50 249 ARG A C 1
ATOM 1986 O O . ARG A 1 249 ? -1.525 -8.754 10.615 1.00 83.50 249 ARG A O 1
ATOM 1993 N N . THR A 1 250 ? 0.131 -9.338 9.224 1.00 87.94 250 THR A N 1
ATOM 1994 C CA . THR A 1 250 ? 0.240 -8.051 8.552 1.00 87.94 250 THR A CA 1
ATOM 1995 C C . THR A 1 250 ? -0.945 -7.861 7.607 1.00 87.94 250 THR A C 1
ATOM 1997 O O . THR A 1 250 ? -1.285 -8.738 6.814 1.00 87.94 250 THR A O 1
ATOM 2000 N N . LEU A 1 251 ? -1.570 -6.682 7.657 1.00 90.62 251 LEU A N 1
ATOM 2001 C CA . LEU A 1 251 ? -2.641 -6.342 6.725 1.00 90.62 251 LEU A CA 1
ATOM 2002 C C . LEU A 1 251 ? -2.107 -6.326 5.290 1.00 90.62 251 LEU A C 1
ATOM 2004 O O . LEU A 1 251 ? -1.049 -5.755 5.023 1.00 90.62 251 LEU A O 1
ATOM 2008 N N . CYS A 1 252 ? -2.884 -6.863 4.345 1.00 89.94 252 CYS A N 1
ATOM 2009 C CA . CYS A 1 252 ? -2.492 -6.950 2.935 1.00 89.94 252 CYS A CA 1
ATOM 2010 C C . CYS A 1 252 ? -2.034 -5.597 2.370 1.00 89.94 252 CYS A C 1
ATOM 2012 O O . CYS A 1 252 ? -1.084 -5.549 1.596 1.00 89.94 252 CYS A O 1
ATOM 2014 N N . SER A 1 253 ? -2.679 -4.502 2.787 1.00 91.19 253 SER A N 1
ATOM 2015 C CA . SER A 1 253 ? -2.369 -3.135 2.357 1.00 91.19 253 SER A CA 1
ATOM 2016 C C . SER A 1 253 ? -1.015 -2.607 2.808 1.00 91.19 253 SER A C 1
ATOM 2018 O O . SER A 1 253 ? -0.560 -1.620 2.241 1.00 91.19 253 SER A O 1
ATOM 2020 N N . GLN A 1 254 ? -0.361 -3.234 3.788 1.00 88.81 254 GLN A N 1
ATOM 2021 C CA . GLN A 1 254 ? 1.004 -2.869 4.172 1.00 88.81 254 GLN A CA 1
ATOM 2022 C C . GLN A 1 254 ? 2.027 -3.348 3.132 1.00 88.81 254 GLN A C 1
ATOM 2024 O O . GLN A 1 254 ? 3.026 -2.672 2.919 1.00 88.81 254 GLN A O 1
ATOM 2029 N N . CYS A 1 255 ? 1.754 -4.462 2.439 1.00 88.00 255 CYS A N 1
ATOM 2030 C CA . CYS A 1 255 ? 2.602 -4.963 1.351 1.00 88.00 255 CYS A CA 1
ATOM 2031 C C . CYS A 1 255 ? 2.084 -4.529 -0.028 1.00 88.00 255 CYS A C 1
ATOM 2033 O O . CYS A 1 255 ? 2.847 -4.102 -0.883 1.00 88.00 255 CYS A O 1
ATOM 2035 N N . HIS A 1 256 ? 0.773 -4.600 -0.253 1.00 89.50 256 HIS A N 1
ATOM 2036 C CA . HIS A 1 256 ? 0.116 -4.292 -1.526 1.00 89.50 256 HIS A CA 1
ATOM 2037 C C . HIS A 1 256 ? -0.377 -2.840 -1.608 1.00 89.50 256 HIS A C 1
ATOM 2039 O O . HIS A 1 256 ? -1.389 -2.573 -2.263 1.00 89.50 256 HIS A O 1
ATOM 2045 N N . ALA A 1 257 ? 0.292 -1.902 -0.933 1.00 88.31 257 ALA A N 1
ATOM 2046 C CA . ALA A 1 257 ? -0.112 -0.499 -0.883 1.00 88.31 257 ALA A CA 1
ATOM 2047 C C . ALA A 1 257 ? -0.363 0.078 -2.286 1.00 88.31 257 ALA A C 1
ATOM 2049 O O . ALA A 1 257 ? 0.305 -0.273 -3.263 1.00 88.31 257 ALA A O 1
ATOM 2050 N N . ALA A 1 258 ? -1.349 0.970 -2.409 1.00 85.94 258 ALA A N 1
ATOM 2051 C CA . ALA A 1 258 ? -1.618 1.622 -3.684 1.00 85.94 258 ALA A CA 1
ATOM 2052 C C . ALA A 1 258 ? -0.340 2.291 -4.215 1.00 85.94 258 ALA A C 1
ATOM 2054 O O . ALA A 1 258 ? 0.306 3.055 -3.504 1.00 85.94 258 ALA A O 1
ATOM 2055 N N . GLY A 1 259 ? 0.023 2.000 -5.466 1.00 81.25 259 GLY A N 1
ATOM 2056 C CA . GLY A 1 259 ? 1.184 2.606 -6.118 1.00 81.25 259 GLY A CA 1
ATOM 2057 C C . GLY A 1 259 ? 2.547 2.064 -5.718 1.00 81.25 259 GLY A C 1
ATOM 2058 O O . GLY A 1 259 ? 3.540 2.662 -6.116 1.00 81.25 259 GLY A O 1
ATOM 2059 N N . TYR A 1 260 ? 2.592 0.960 -4.980 1.00 78.19 260 TYR A N 1
ATOM 2060 C CA . TYR A 1 260 ? 3.808 0.199 -4.745 1.00 78.19 260 TYR A CA 1
ATOM 2061 C C . TYR A 1 260 ? 3.594 -1.220 -5.253 1.00 78.19 260 TYR A C 1
ATOM 2063 O O . TYR A 1 260 ? 2.519 -1.801 -5.071 1.00 78.19 260 TYR A O 1
ATOM 2071 N N . ARG A 1 261 ? 4.614 -1.781 -5.906 1.00 79.69 261 ARG A N 1
ATOM 2072 C CA . ARG A 1 261 ? 4.671 -3.236 -6.023 1.00 79.69 261 ARG A CA 1
ATOM 2073 C C . ARG A 1 261 ? 4.955 -3.800 -4.630 1.00 79.69 261 ARG A C 1
ATOM 2075 O O . ARG A 1 261 ? 5.693 -3.161 -3.877 1.00 79.69 261 ARG A O 1
ATOM 2082 N N . PRO A 1 262 ? 4.420 -4.979 -4.296 1.00 80.44 262 PRO A N 1
ATOM 2083 C CA . PRO A 1 262 ? 4.831 -5.691 -3.105 1.00 80.44 262 PRO A CA 1
ATOM 2084 C C . PRO A 1 262 ? 6.350 -5.802 -3.068 1.00 80.44 262 PRO A C 1
ATOM 2086 O O . PRO A 1 262 ? 6.952 -6.185 -4.086 1.00 80.44 262 PRO A O 1
ATOM 2089 N N . PRO A 1 263 ? 6.966 -5.431 -1.938 1.00 78.31 263 PRO A N 1
ATOM 2090 C CA . PRO A 1 263 ? 8.393 -5.577 -1.793 1.00 78.31 263 PRO A CA 1
ATOM 2091 C C . PRO A 1 263 ? 8.746 -7.055 -1.898 1.00 78.31 263 PRO A C 1
ATOM 2093 O O . PRO A 1 263 ? 8.012 -7.922 -1.417 1.00 78.31 263 PRO A O 1
ATOM 2096 N N . ASN A 1 264 ? 9.835 -7.342 -2.598 1.00 76.25 264 ASN A N 1
ATOM 2097 C CA . ASN A 1 264 ? 10.304 -8.709 -2.840 1.00 76.25 264 ASN A CA 1
ATOM 2098 C C . ASN A 1 264 ? 11.643 -8.995 -2.153 1.00 76.25 264 ASN A C 1
ATOM 2100 O O . ASN A 1 264 ? 12.180 -10.087 -2.323 1.00 76.25 264 ASN A O 1
ATOM 2104 N N . ASP A 1 265 ? 12.150 -8.029 -1.389 1.00 77.38 265 ASP A N 1
ATOM 2105 C CA . ASP A 1 265 ? 13.373 -8.130 -0.609 1.00 77.38 265 ASP A CA 1
ATOM 2106 C C . ASP A 1 265 ? 13.147 -7.626 0.823 1.00 77.38 265 ASP A C 1
ATOM 2108 O O . ASP A 1 265 ? 12.375 -6.694 1.069 1.00 77.38 265 ASP A O 1
ATOM 2112 N N . CYS A 1 266 ? 13.826 -8.252 1.785 1.00 80.44 266 CYS A N 1
ATOM 2113 C CA . CYS A 1 266 ? 13.704 -7.931 3.203 1.00 80.4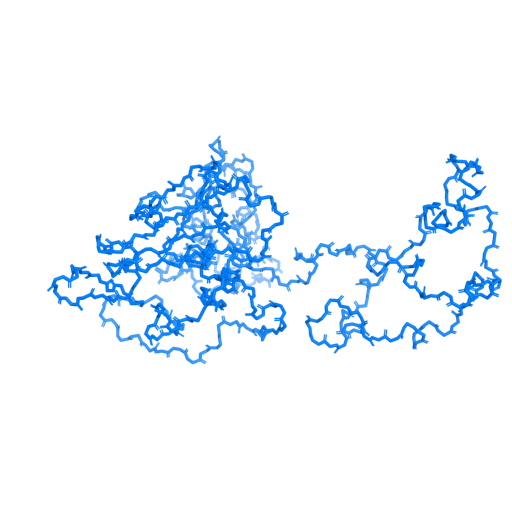4 266 CYS A CA 1
ATOM 2114 C C . CYS A 1 266 ? 14.084 -6.470 3.498 1.00 80.44 266 CYS A C 1
ATOM 2116 O O . CYS A 1 266 ? 13.427 -5.810 4.309 1.00 80.44 266 CYS A O 1
ATOM 2118 N N . ALA A 1 267 ? 15.128 -5.952 2.845 1.00 80.12 267 ALA A N 1
ATOM 2119 C CA . ALA A 1 267 ? 15.659 -4.617 3.096 1.00 80.12 267 ALA A CA 1
ATOM 2120 C C . ALA A 1 267 ? 14.700 -3.509 2.638 1.00 80.12 267 ALA A C 1
ATOM 2122 O O . ALA A 1 267 ? 14.650 -2.458 3.282 1.00 80.12 267 ALA A O 1
ATOM 2123 N N . GLU A 1 268 ? 13.884 -3.759 1.603 1.00 79.88 268 GLU A N 1
ATOM 2124 C CA . GLU A 1 268 ? 12.887 -2.801 1.095 1.00 79.88 268 GLU A CA 1
ATOM 2125 C C . GLU A 1 268 ? 11.867 -2.406 2.185 1.00 79.88 268 GLU A C 1
ATOM 2127 O O . GLU A 1 268 ? 11.459 -1.246 2.260 1.00 79.88 268 GLU A O 1
ATOM 2132 N N . CYS A 1 269 ? 11.496 -3.338 3.074 1.00 81.00 269 CYS A N 1
ATOM 2133 C CA . CYS A 1 269 ? 10.590 -3.073 4.200 1.00 81.00 269 CYS A CA 1
ATOM 2134 C C . CYS A 1 269 ? 11.314 -2.771 5.515 1.00 81.00 269 CYS A C 1
ATOM 2136 O O . CYS A 1 269 ? 10.925 -1.854 6.239 1.00 81.00 269 CYS A O 1
ATOM 2138 N N . HIS A 1 270 ? 12.350 -3.542 5.848 1.00 82.44 270 HIS A N 1
ATOM 2139 C CA . HIS A 1 270 ? 13.025 -3.442 7.142 1.00 82.44 270 HIS A CA 1
ATOM 2140 C C . HIS A 1 270 ? 14.037 -2.292 7.224 1.00 82.44 270 HIS A C 1
ATOM 2142 O O . HIS A 1 270 ? 14.596 -2.071 8.297 1.00 82.44 270 HIS A O 1
ATOM 2148 N N . LYS A 1 271 ? 14.249 -1.544 6.128 1.00 80.50 271 LYS A N 1
ATOM 2149 C CA . LYS A 1 271 ? 15.178 -0.401 6.052 1.00 80.50 271 LYS A CA 1
ATOM 2150 C C . LYS A 1 271 ? 16.582 -0.769 6.537 1.00 80.50 271 LYS A C 1
ATOM 2152 O O . LYS A 1 271 ? 17.221 -0.021 7.273 1.00 80.50 271 LYS A O 1
ATOM 2157 N N . ILE A 1 272 ? 17.016 -1.961 6.147 1.00 80.00 272 ILE A N 1
ATOM 2158 C CA . ILE A 1 272 ? 18.335 -2.503 6.459 1.00 80.00 272 ILE A CA 1
ATOM 2159 C C . ILE A 1 272 ? 19.346 -1.786 5.566 1.00 80.00 272 ILE A C 1
ATOM 2161 O O . ILE A 1 272 ? 19.107 -1.637 4.366 1.00 80.00 272 ILE A O 1
ATOM 2165 N N . ASP A 1 273 ? 20.459 -1.334 6.140 1.00 78.25 273 ASP A N 1
ATOM 2166 C CA . ASP A 1 273 ? 21.533 -0.731 5.359 1.00 78.25 273 ASP A CA 1
ATOM 2167 C C . ASP A 1 273 ? 22.216 -1.806 4.505 1.00 78.25 273 ASP A C 1
ATOM 2169 O O . ASP A 1 273 ? 22.981 -2.635 4.999 1.00 78.25 273 ASP A O 1
ATOM 2173 N N . ALA A 1 274 ? 21.928 -1.785 3.203 1.00 77.62 274 ALA A N 1
ATOM 2174 C CA . ALA A 1 274 ? 22.482 -2.719 2.231 1.00 77.62 274 ALA A CA 1
ATOM 2175 C C . ALA A 1 274 ? 24.007 -2.584 2.056 1.00 77.62 274 ALA A C 1
ATOM 2177 O O . ALA A 1 274 ? 24.632 -3.481 1.496 1.00 77.62 274 ALA A O 1
ATOM 2178 N N . SER A 1 275 ? 24.611 -1.481 2.517 1.00 78.25 275 SER A N 1
ATOM 2179 C CA . SER A 1 275 ? 26.062 -1.278 2.473 1.00 78.25 275 SER A CA 1
ATOM 2180 C C . SER A 1 275 ? 26.802 -1.940 3.637 1.00 78.25 275 SER A C 1
ATOM 2182 O O . SER A 1 275 ? 28.030 -2.050 3.604 1.00 78.25 275 SER A O 1
ATOM 2184 N N . ALA A 1 276 ? 26.074 -2.412 4.654 1.00 74.62 276 ALA A N 1
ATOM 2185 C CA . ALA A 1 276 ? 26.682 -3.026 5.819 1.00 74.62 276 ALA A CA 1
ATOM 2186 C C . ALA A 1 276 ? 27.467 -4.296 5.430 1.00 74.62 276 ALA A C 1
ATOM 2188 O O . ALA A 1 276 ? 26.973 -5.102 4.638 1.00 74.62 276 ALA A O 1
ATOM 2189 N N . PRO A 1 277 ? 28.642 -4.559 6.038 1.00 72.12 277 PRO A N 1
ATOM 2190 C CA . PRO A 1 277 ? 29.482 -5.709 5.681 1.00 72.12 277 PRO A CA 1
ATOM 2191 C C . PRO A 1 277 ? 28.754 -7.063 5.718 1.00 72.12 277 PRO A C 1
ATOM 2193 O O . PRO A 1 277 ? 29.029 -7.950 4.909 1.00 72.12 277 PRO A O 1
ATOM 2196 N N . MET A 1 278 ? 27.781 -7.209 6.624 1.00 73.38 278 MET A N 1
ATOM 2197 C CA . MET A 1 278 ? 26.987 -8.430 6.809 1.00 73.38 278 MET A CA 1
ATOM 2198 C C . MET A 1 278 ? 26.003 -8.712 5.666 1.00 73.38 278 MET A C 1
ATOM 2200 O O . MET A 1 278 ? 25.555 -9.845 5.529 1.00 73.38 278 MET A O 1
ATOM 2204 N N . MET A 1 279 ? 25.707 -7.722 4.819 1.00 77.25 279 MET A N 1
ATOM 2205 C CA . MET A 1 279 ? 24.840 -7.881 3.644 1.00 77.25 279 MET A CA 1
ATOM 2206 C C . MET A 1 279 ? 25.532 -8.604 2.481 1.00 77.25 279 MET A C 1
ATOM 2208 O O . MET A 1 279 ? 24.892 -8.919 1.482 1.00 77.25 279 MET A O 1
ATOM 2212 N N . SER A 1 280 ? 26.832 -8.897 2.609 1.00 80.00 280 SER A N 1
ATOM 2213 C CA . SER A 1 280 ? 27.559 -9.774 1.682 1.00 80.00 280 SER A CA 1
ATOM 2214 C C . SER A 1 280 ? 27.212 -11.262 1.849 1.00 80.00 280 SER A C 1
ATOM 2216 O O . SER A 1 280 ? 27.482 -12.052 0.944 1.00 80.00 280 SER A O 1
ATOM 2218 N N . MET A 1 281 ? 26.611 -11.644 2.981 1.00 80.19 281 MET A N 1
ATOM 2219 C CA . MET A 1 281 ? 26.147 -13.004 3.272 1.00 80.19 281 MET A CA 1
ATOM 2220 C C . MET A 1 281 ? 24.644 -13.135 3.017 1.00 80.19 281 MET A C 1
ATOM 2222 O O . MET A 1 281 ? 23.915 -12.141 2.991 1.00 80.19 281 MET A O 1
ATOM 2226 N N . ALA A 1 282 ? 24.154 -14.365 2.848 1.00 83.88 282 ALA A N 1
ATOM 2227 C CA . ALA A 1 282 ? 22.720 -14.575 2.734 1.00 83.88 282 ALA A CA 1
ATOM 2228 C C . ALA A 1 282 ? 22.061 -14.333 4.098 1.00 83.88 282 ALA A C 1
ATOM 2230 O O . ALA A 1 282 ? 22.565 -14.777 5.128 1.00 83.88 282 ALA A O 1
ATOM 2231 N N . CYS A 1 283 ? 20.885 -13.696 4.124 1.00 80.69 283 CYS A N 1
ATOM 2232 C CA . CYS A 1 283 ? 20.164 -13.424 5.375 1.00 80.69 283 CYS A CA 1
ATOM 2233 C C . CYS A 1 283 ? 19.985 -14.700 6.219 1.00 80.69 283 CYS A C 1
ATOM 2235 O O . CYS A 1 283 ? 20.108 -14.6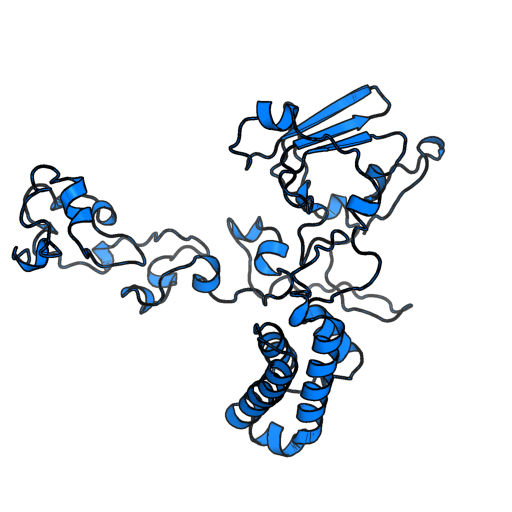66 7.441 1.00 80.69 283 CYS A O 1
ATOM 2237 N N . ALA A 1 284 ? 19.744 -15.834 5.552 1.00 80.75 284 ALA A N 1
ATOM 2238 C CA . ALA A 1 284 ? 19.546 -17.141 6.172 1.00 80.75 284 ALA A CA 1
ATOM 2239 C C . ALA A 1 284 ? 20.788 -17.693 6.896 1.00 80.75 284 ALA A C 1
ATOM 2241 O O . ALA A 1 284 ? 20.630 -18.573 7.737 1.00 80.75 284 ALA A O 1
ATOM 2242 N N . ASP A 1 285 ? 21.991 -17.173 6.637 1.00 81.69 285 ASP A N 1
ATOM 2243 C CA . ASP A 1 285 ? 23.220 -17.607 7.317 1.00 81.69 285 ASP A CA 1
ATOM 2244 C C . ASP A 1 285 ? 23.218 -17.187 8.802 1.00 81.69 285 ASP A C 1
ATOM 2246 O O . ASP A 1 285 ? 23.766 -17.871 9.673 1.00 81.69 285 ASP A O 1
ATOM 2250 N N . CYS A 1 286 ? 22.543 -16.076 9.122 1.00 79.56 286 CYS A N 1
ATOM 2251 C CA . CYS A 1 286 ? 22.373 -15.578 10.492 1.00 79.56 286 CYS A CA 1
ATOM 2252 C C . CYS A 1 286 ? 20.926 -15.714 11.000 1.00 79.56 286 CYS A C 1
ATOM 2254 O O . CYS A 1 286 ? 20.698 -16.091 12.154 1.00 79.56 286 CYS A O 1
ATOM 2256 N N . HIS A 1 287 ? 19.943 -15.460 10.137 1.00 80.62 287 HIS A N 1
ATOM 2257 C CA . HIS A 1 287 ? 18.509 -15.590 10.404 1.00 80.62 287 HIS A CA 1
ATOM 2258 C C . HIS A 1 287 ? 18.019 -16.990 10.022 1.00 80.62 287 HIS A C 1
ATOM 2260 O O . HIS A 1 287 ? 17.151 -17.156 9.167 1.00 80.62 287 HIS A O 1
ATOM 2266 N N . VAL A 1 288 ? 18.608 -18.021 10.638 1.00 77.38 288 VAL A N 1
ATOM 2267 C CA . VAL A 1 288 ? 18.345 -19.425 10.262 1.00 77.38 288 VAL A CA 1
ATOM 2268 C C . VAL A 1 288 ? 16.902 -19.863 10.537 1.00 77.38 288 VAL A C 1
ATOM 2270 O O . VAL A 1 288 ? 16.434 -20.841 9.955 1.00 77.38 288 VAL A O 1
ATOM 2273 N N . LYS A 1 289 ? 16.170 -19.145 11.400 1.00 76.12 289 LYS A N 1
ATOM 2274 C CA . LYS A 1 289 ? 14.726 -19.323 11.533 1.00 76.12 289 LYS A CA 1
ATOM 2275 C C . LYS A 1 289 ? 14.018 -18.448 10.505 1.00 76.12 289 LYS A C 1
ATOM 2277 O O . LYS A 1 289 ? 14.227 -17.237 10.452 1.00 76.12 289 LYS A O 1
ATOM 2282 N N . LYS A 1 290 ? 13.167 -19.084 9.696 1.00 66.44 290 LYS A N 1
ATOM 2283 C CA . LYS A 1 290 ? 12.360 -18.413 8.676 1.00 66.44 290 LYS A CA 1
ATOM 2284 C C . LYS A 1 290 ? 11.679 -17.172 9.262 1.00 66.44 290 LYS A C 1
ATOM 2286 O O . LYS A 1 290 ? 11.002 -17.259 10.283 1.00 66.44 290 LYS A O 1
ATOM 2291 N N . ILE A 1 291 ? 11.831 -16.040 8.572 1.00 63.94 291 ILE A N 1
ATOM 2292 C CA . ILE A 1 291 ? 11.020 -14.832 8.787 1.00 63.94 291 ILE A CA 1
ATOM 2293 C C . ILE A 1 291 ? 11.208 -14.213 10.200 1.00 63.94 291 ILE A C 1
ATOM 2295 O O . ILE A 1 291 ? 10.398 -13.414 10.670 1.00 63.94 291 ILE A O 1
ATOM 2299 N N . GLU A 1 292 ? 12.321 -14.508 10.882 1.00 68.56 292 GLU A N 1
ATOM 2300 C CA . GLU A 1 292 ? 12.722 -13.811 12.109 1.00 68.56 292 GLU A CA 1
ATOM 2301 C C . GLU A 1 292 ? 13.800 -12.763 11.840 1.00 68.56 292 GLU A C 1
ATOM 2303 O O . GLU A 1 292 ? 14.878 -13.055 11.332 1.00 68.56 292 GLU A O 1
ATOM 2308 N N . ALA A 1 293 ? 13.526 -11.523 12.251 1.00 65.38 293 ALA A N 1
ATOM 2309 C CA . ALA A 1 293 ? 14.467 -10.413 12.117 1.00 65.38 293 ALA A CA 1
ATOM 2310 C C . ALA A 1 293 ? 15.631 -10.468 13.124 1.00 65.38 293 ALA A C 1
ATOM 2312 O O . ALA A 1 293 ? 16.549 -9.660 13.024 1.00 65.38 293 ALA A O 1
ATOM 2313 N N . GLN A 1 294 ? 15.608 -11.378 14.104 1.00 70.31 294 GLN A N 1
ATOM 2314 C CA . GLN A 1 294 ? 16.721 -11.573 15.035 1.00 70.31 294 GLN A CA 1
ATOM 2315 C C . GLN A 1 294 ? 17.611 -12.728 14.565 1.00 70.31 294 GLN A C 1
ATOM 2317 O O . GLN A 1 294 ? 17.084 -13.767 14.163 1.00 70.31 294 GLN A O 1
ATOM 2322 N N . PRO A 1 295 ? 18.946 -12.564 14.576 1.00 70.25 295 PRO A N 1
ATOM 2323 C CA . PRO A 1 295 ? 19.840 -13.660 14.255 1.00 70.25 295 PRO A CA 1
ATOM 2324 C C . PRO A 1 295 ? 19.815 -14.662 15.409 1.00 70.25 295 PRO A C 1
ATOM 2326 O O . PRO A 1 295 ? 19.981 -14.291 16.569 1.00 70.25 295 PRO A O 1
ATOM 2329 N N . VAL A 1 296 ? 19.615 -15.939 15.095 1.00 74.56 296 VAL A N 1
ATOM 2330 C CA . VAL A 1 296 ? 19.640 -17.018 16.101 1.00 74.56 296 VAL A CA 1
ATOM 2331 C C . VAL A 1 296 ? 20.932 -17.842 16.023 1.00 74.56 296 VAL A C 1
ATOM 2333 O O . VAL A 1 296 ? 21.164 -18.741 16.832 1.00 74.56 296 VAL A O 1
ATOM 2336 N N . THR A 1 297 ? 21.812 -17.517 15.071 1.00 79.00 297 THR A N 1
ATOM 2337 C CA . THR A 1 297 ? 23.174 -18.052 14.994 1.00 79.00 297 THR A CA 1
ATOM 2338 C C . THR A 1 297 ? 24.088 -17.320 15.977 1.00 79.00 297 THR A C 1
ATOM 2340 O O . THR A 1 297 ? 24.201 -16.098 15.946 1.00 79.00 297 THR A O 1
ATOM 2343 N N . ALA A 1 298 ? 24.787 -18.073 16.830 1.00 82.88 298 ALA A N 1
ATOM 2344 C CA . ALA A 1 298 ? 25.792 -17.524 17.738 1.00 82.88 298 ALA A CA 1
ATOM 2345 C C . ALA A 1 298 ? 27.004 -16.978 16.960 1.00 82.88 298 ALA A C 1
ATOM 2347 O O . ALA A 1 298 ? 27.625 -17.717 16.192 1.00 82.88 298 ALA A O 1
ATOM 2348 N N . CYS A 1 299 ? 27.368 -15.714 17.196 1.00 79.69 299 CYS A N 1
ATOM 2349 C CA . CYS A 1 299 ? 28.445 -15.015 16.484 1.00 79.69 299 CYS A CA 1
ATOM 2350 C C . CYS A 1 299 ? 29.785 -15.766 16.554 1.00 79.69 299 CYS A C 1
ATOM 2352 O O . CYS A 1 299 ? 30.536 -15.798 15.579 1.00 79.69 299 CYS A O 1
ATOM 2354 N N . GLN A 1 300 ? 30.063 -16.432 17.681 1.00 83.44 300 GLN A N 1
ATOM 2355 C CA . GLN A 1 300 ? 31.312 -17.163 17.917 1.00 83.44 300 GLN A CA 1
ATOM 2356 C C . GLN A 1 300 ? 31.523 -18.335 16.947 1.00 83.44 300 GLN A C 1
ATOM 2358 O O . GLN A 1 300 ? 32.649 -18.797 16.791 1.00 83.44 300 GLN A O 1
ATOM 2363 N N . LYS A 1 301 ? 30.466 -18.821 16.278 1.00 82.62 301 LYS A N 1
ATOM 2364 C CA . LYS A 1 301 ? 30.589 -19.903 15.288 1.00 82.62 301 LYS A CA 1
ATOM 2365 C C . LYS A 1 301 ? 31.378 -19.486 14.045 1.00 82.62 301 LYS A C 1
ATOM 2367 O O . LYS A 1 301 ? 32.008 -20.342 13.436 1.00 82.62 301 LYS A O 1
ATOM 2372 N N . CYS A 1 302 ? 31.351 -18.200 13.692 1.00 79.62 302 CYS A N 1
ATOM 2373 C CA . CYS A 1 302 ? 32.089 -17.649 12.551 1.00 79.62 302 CYS A CA 1
ATOM 2374 C C . CYS A 1 302 ? 33.233 -16.720 12.996 1.00 79.62 302 CYS A C 1
ATOM 2376 O O . CYS A 1 302 ? 34.258 -16.648 12.327 1.00 79.62 302 CYS A O 1
ATOM 2378 N N . HIS A 1 303 ? 33.094 -16.054 14.148 1.00 81.31 303 HIS A N 1
ATOM 2379 C CA . HIS A 1 303 ? 34.105 -15.169 14.738 1.00 81.31 303 HIS A CA 1
ATOM 2380 C C . HIS A 1 303 ? 34.903 -15.889 15.833 1.00 81.31 303 HIS A C 1
ATOM 2382 O O . HIS A 1 303 ? 34.757 -15.598 17.022 1.00 81.31 303 HIS A O 1
ATOM 2388 N N . ALA A 1 304 ? 35.707 -16.875 15.429 1.00 81.62 304 ALA A N 1
ATOM 2389 C CA . ALA A 1 304 ? 36.498 -17.684 16.358 1.00 81.62 304 ALA A CA 1
ATOM 2390 C C . ALA A 1 304 ? 37.669 -16.897 16.968 1.00 81.62 304 ALA A C 1
ATOM 2392 O O . ALA A 1 304 ? 37.944 -17.024 18.162 1.00 81.62 304 ALA A O 1
ATOM 2393 N N . ASP A 1 305 ? 38.326 -16.072 16.152 1.00 81.94 305 ASP A N 1
ATOM 2394 C CA . ASP A 1 305 ? 39.428 -15.223 16.583 1.00 81.94 305 ASP A CA 1
ATOM 2395 C C . ASP A 1 305 ? 38.896 -13.849 17.002 1.00 81.94 305 ASP A C 1
ATOM 2397 O O . ASP A 1 305 ? 38.227 -13.159 16.227 1.00 81.94 305 ASP A O 1
ATOM 2401 N N . ARG A 1 306 ? 39.135 -13.487 18.262 1.00 83.94 306 ARG A N 1
ATOM 2402 C CA . ARG A 1 306 ? 38.631 -12.260 18.894 1.00 83.94 306 ARG A CA 1
ATOM 2403 C C . ARG A 1 306 ? 39.799 -11.538 19.568 1.00 83.94 306 ARG A C 1
ATOM 2405 O O . ARG A 1 306 ? 39.885 -11.559 20.793 1.00 83.94 306 ARG A O 1
ATOM 2412 N N . PRO A 1 307 ? 40.715 -10.953 18.781 1.00 84.00 307 PRO A N 1
ATOM 2413 C CA . PRO A 1 307 ? 41.834 -10.191 19.311 1.00 84.00 307 PRO A CA 1
ATOM 2414 C C . PRO A 1 307 ? 41.372 -8.850 19.894 1.00 84.00 307 PRO A C 1
ATOM 2416 O O . PRO A 1 307 ? 40.224 -8.411 19.705 1.00 84.00 307 PRO A O 1
ATOM 2419 N N . GLY A 1 308 ? 42.293 -8.168 20.568 1.00 84.19 308 GLY A N 1
ATOM 2420 C CA . GLY A 1 308 ? 42.114 -6.775 20.939 1.00 84.19 308 GLY A CA 1
ATOM 2421 C C . GLY A 1 308 ? 41.164 -6.512 22.093 1.00 84.19 308 GLY A C 1
ATOM 2422 O O . GLY A 1 308 ? 41.251 -7.159 23.134 1.00 84.19 308 GLY A O 1
ATOM 2423 N N . LEU A 1 309 ? 40.260 -5.539 21.916 1.00 81.50 309 LEU A N 1
ATOM 2424 C CA . LEU A 1 309 ? 39.296 -5.134 22.950 1.00 81.50 309 LEU A CA 1
ATOM 2425 C C . LEU A 1 309 ? 38.506 -6.308 23.525 1.00 81.50 309 LEU A C 1
ATOM 2427 O O . LEU A 1 309 ? 38.233 -6.309 24.714 1.00 81.50 309 LEU A O 1
ATOM 2431 N N . HIS A 1 310 ? 38.222 -7.343 22.735 1.00 86.88 310 HIS A N 1
ATOM 2432 C CA . HIS A 1 310 ? 37.534 -8.545 23.213 1.00 86.88 310 HIS A CA 1
ATOM 2433 C C . HIS A 1 310 ? 38.273 -9.298 24.331 1.00 86.88 310 HIS A C 1
ATOM 2435 O O . HIS A 1 310 ? 37.664 -10.146 24.974 1.00 86.88 310 HIS A O 1
ATOM 2441 N N . LEU A 1 311 ? 39.568 -9.036 24.532 1.00 86.19 311 LEU A N 1
ATOM 2442 C CA . LEU A 1 311 ? 40.414 -9.643 25.565 1.00 86.19 311 LEU A CA 1
ATOM 2443 C C . LEU A 1 311 ? 40.788 -8.650 26.680 1.00 86.19 311 LEU A C 1
ATOM 2445 O O . LEU A 1 311 ? 41.463 -9.030 27.635 1.00 86.19 311 LEU A O 1
ATOM 2449 N N . ALA A 1 312 ? 40.391 -7.379 26.565 1.00 83.56 312 ALA A N 1
ATOM 2450 C CA . ALA A 1 312 ? 40.870 -6.306 27.428 1.00 83.56 312 ALA A CA 1
ATOM 2451 C C . ALA A 1 312 ? 39.884 -5.974 28.558 1.00 83.56 312 ALA A C 1
ATOM 2453 O O . ALA A 1 312 ? 38.760 -5.539 28.312 1.00 83.56 312 ALA A O 1
ATOM 2454 N N . GLY A 1 313 ? 40.334 -6.068 29.812 1.00 84.56 313 GLY A N 1
ATOM 2455 C CA . GLY A 1 313 ? 39.528 -5.669 30.973 1.00 84.56 313 GLY A CA 1
ATOM 2456 C C . GLY A 1 313 ? 38.225 -6.469 31.079 1.00 84.56 313 GLY A C 1
ATOM 2457 O O . GLY A 1 313 ? 38.261 -7.690 30.992 1.00 84.56 313 GLY A O 1
ATOM 2458 N N . GLU A 1 314 ? 37.096 -5.777 31.258 1.00 86.75 314 GLU A N 1
ATOM 2459 C CA . GLU A 1 314 ? 35.751 -6.374 31.397 1.00 86.75 314 GLU A CA 1
ATOM 2460 C C . GLU A 1 314 ? 35.025 -6.588 30.052 1.00 86.75 314 GLU A C 1
ATOM 2462 O O . GLU A 1 314 ? 33.970 -7.216 29.999 1.00 86.75 314 GLU A O 1
ATOM 2467 N N . HIS A 1 315 ? 35.599 -6.132 28.934 1.00 86.94 315 HIS A N 1
ATOM 2468 C CA . HIS A 1 315 ? 35.033 -6.341 27.597 1.00 86.94 315 HIS A CA 1
ATOM 2469 C C . HIS A 1 315 ? 34.831 -7.815 27.177 1.00 86.94 315 HIS A C 1
ATOM 2471 O O . HIS A 1 315 ? 33.890 -8.056 26.418 1.00 86.94 315 HIS A O 1
ATOM 2477 N N . PRO A 1 316 ? 35.630 -8.813 27.626 1.00 87.94 316 PRO A N 1
ATOM 2478 C CA . PRO A 1 316 ? 35.375 -10.223 27.313 1.00 87.94 316 PRO A CA 1
ATOM 2479 C C . PRO A 1 316 ? 34.017 -10.732 27.815 1.00 87.94 316 PRO A C 1
ATOM 2481 O O . PRO A 1 316 ? 33.467 -11.667 27.227 1.00 87.94 316 PRO A O 1
ATOM 2484 N N . ASP A 1 317 ? 33.495 -10.123 28.883 1.00 87.56 317 ASP A N 1
ATOM 2485 C CA . ASP A 1 317 ? 32.244 -10.513 29.536 1.00 87.56 317 ASP A CA 1
ATOM 2486 C C . ASP A 1 317 ? 31.022 -9.761 28.976 1.00 87.56 317 ASP A C 1
ATOM 2488 O O . ASP A 1 317 ? 29.878 -10.116 29.275 1.00 87.56 317 ASP A O 1
ATOM 2492 N N . LEU A 1 318 ? 31.237 -8.745 28.130 1.00 87.62 318 LEU A N 1
ATOM 2493 C CA . LEU A 1 318 ? 30.159 -8.007 27.477 1.00 87.62 318 LEU A CA 1
ATOM 2494 C C . LEU A 1 318 ? 29.523 -8.819 26.343 1.00 87.62 318 LEU A C 1
ATOM 2496 O O . LEU A 1 318 ? 30.174 -9.565 25.604 1.00 87.62 318 LEU A O 1
ATOM 2500 N N . SER A 1 319 ? 28.216 -8.627 26.152 1.00 87.00 319 SER A N 1
ATOM 2501 C CA . SER A 1 319 ? 27.526 -9.158 24.977 1.00 87.00 319 SER A CA 1
ATOM 2502 C C . SER A 1 319 ? 28.042 -8.471 23.710 1.00 87.00 319 SER A C 1
ATOM 2504 O O . SER A 1 319 ? 28.234 -7.257 23.679 1.00 87.00 319 SER A O 1
ATOM 2506 N N . CYS A 1 320 ? 28.199 -9.229 22.617 1.00 83.81 320 CYS A N 1
ATOM 2507 C CA . CYS A 1 320 ? 28.658 -8.694 21.330 1.00 83.81 320 CYS A CA 1
ATOM 2508 C C . CYS A 1 320 ? 27.799 -7.511 20.849 1.00 83.81 320 CYS A C 1
ATOM 2510 O O . CYS A 1 320 ? 28.298 -6.627 20.157 1.00 83.81 320 CYS A O 1
ATOM 2512 N N . MET A 1 321 ? 26.510 -7.504 21.213 1.00 82.50 321 MET A N 1
ATOM 2513 C CA . MET A 1 321 ? 25.546 -6.484 20.793 1.00 82.50 321 MET A CA 1
ATOM 2514 C C . MET A 1 321 ? 25.651 -5.163 21.567 1.00 82.50 321 MET A C 1
ATOM 2516 O O . MET A 1 321 ? 25.071 -4.175 21.123 1.00 82.50 321 MET A O 1
ATOM 2520 N N . GLU A 1 322 ? 26.395 -5.126 22.676 1.00 84.25 322 GLU A N 1
ATOM 2521 C CA . GLU A 1 322 ? 26.642 -3.887 23.431 1.00 84.25 322 GLU A CA 1
ATOM 2522 C C . GLU A 1 322 ? 27.494 -2.912 22.612 1.00 84.25 322 GLU A C 1
ATOM 2524 O O . GLU A 1 322 ? 27.227 -1.713 22.572 1.00 84.25 322 GLU A O 1
ATOM 2529 N N . CYS A 1 323 ? 28.484 -3.438 21.885 1.00 82.06 323 CYS A N 1
ATOM 2530 C CA . CYS A 1 323 ? 29.333 -2.634 21.008 1.00 82.06 323 CYS A CA 1
ATOM 2531 C C . CYS A 1 323 ? 28.911 -2.726 19.541 1.00 82.06 323 CYS A C 1
ATOM 2533 O O . CYS A 1 323 ? 29.042 -1.756 18.794 1.00 82.06 323 CYS A O 1
ATOM 2535 N N . HIS A 1 324 ? 28.403 -3.877 19.100 1.00 80.38 324 HIS A N 1
ATOM 2536 C CA . HIS A 1 324 ? 28.112 -4.082 17.694 1.00 80.38 324 HIS A CA 1
ATOM 2537 C C . HIS A 1 324 ? 26.621 -4.137 17.381 1.00 80.38 324 HIS A C 1
ATOM 2539 O O . HIS A 1 324 ? 25.900 -5.046 17.787 1.00 80.38 324 HIS A O 1
ATOM 2545 N N . ARG A 1 325 ? 26.163 -3.208 16.540 1.00 78.12 325 ARG A N 1
ATOM 2546 C CA . ARG A 1 325 ? 24.787 -3.210 16.036 1.00 78.12 325 ARG A CA 1
ATOM 2547 C C . ARG A 1 325 ? 24.676 -4.064 14.764 1.00 78.12 325 ARG A C 1
ATOM 2549 O O . ARG A 1 325 ? 25.348 -3.755 13.772 1.00 78.12 325 ARG A O 1
ATOM 2556 N N . PRO A 1 326 ? 23.833 -5.117 14.751 1.00 74.19 326 PRO A N 1
ATOM 2557 C CA . PRO A 1 326 ? 23.558 -5.890 13.542 1.00 74.19 326 PRO A CA 1
ATOM 2558 C C . PRO A 1 326 ? 23.108 -4.983 12.392 1.00 74.19 326 PRO A C 1
ATOM 2560 O O . PRO A 1 326 ? 22.407 -3.999 12.619 1.00 74.19 326 PRO A O 1
ATOM 2563 N N . HIS A 1 327 ? 23.509 -5.317 11.164 1.00 75.56 327 HIS A N 1
ATOM 2564 C CA . HIS A 1 327 ? 23.186 -4.561 9.943 1.00 75.56 327 HIS A CA 1
ATOM 2565 C C . HIS A 1 327 ? 23.703 -3.114 9.859 1.00 75.56 327 HIS A C 1
ATOM 2567 O O . HIS A 1 327 ? 23.318 -2.388 8.953 1.00 75.56 327 HIS A O 1
ATOM 2573 N N . VAL A 1 328 ? 24.583 -2.696 10.770 1.00 74.06 328 VAL A N 1
ATOM 2574 C CA . VAL A 1 328 ? 25.314 -1.410 10.708 1.00 74.06 328 VAL A CA 1
ATOM 2575 C C . VAL A 1 328 ? 26.828 -1.649 10.839 1.00 74.06 328 VAL A C 1
ATOM 2577 O O . VAL A 1 328 ? 27.627 -0.726 10.814 1.00 74.06 328 VAL A O 1
ATOM 2580 N N . TRP A 1 329 ? 27.219 -2.918 10.996 1.00 66.94 329 TRP A N 1
ATOM 2581 C CA . TRP A 1 329 ? 28.441 -3.390 11.645 1.00 66.94 329 TRP A CA 1
ATOM 2582 C C . TRP A 1 329 ? 29.718 -2.590 11.330 1.00 66.94 329 TRP A C 1
ATOM 2584 O O . TRP A 1 329 ? 30.452 -2.878 10.386 1.00 66.94 329 TRP A O 1
ATOM 2594 N N . GLY A 1 330 ? 29.994 -1.639 12.221 1.00 62.44 330 GLY A N 1
ATOM 2595 C CA . GLY A 1 330 ? 31.238 -0.909 12.411 1.00 62.44 330 GLY A CA 1
ATOM 2596 C C . GLY A 1 330 ? 31.113 -0.123 13.716 1.00 62.44 330 GLY A C 1
ATOM 2597 O O . GLY A 1 330 ? 30.116 0.569 13.919 1.00 62.44 330 GLY A O 1
ATOM 2598 N N . VAL A 1 331 ? 32.083 -0.242 14.628 1.00 66.31 331 VAL A N 1
ATOM 2599 C CA . VAL A 1 331 ? 32.178 0.683 15.771 1.00 66.31 331 VAL A CA 1
ATOM 2600 C C . VAL A 1 331 ? 32.788 1.970 15.227 1.00 66.31 331 VAL A C 1
ATOM 2602 O O . VAL A 1 331 ? 33.985 2.209 15.332 1.00 66.31 331 VAL A O 1
ATOM 2605 N N . SER A 1 332 ? 31.971 2.732 14.506 1.00 61.69 332 SER A N 1
ATOM 2606 C CA . SER A 1 332 ? 32.348 4.025 13.954 1.00 61.69 332 SER A CA 1
ATOM 2607 C C . SER A 1 332 ? 31.924 5.111 14.928 1.00 61.69 332 SER A C 1
ATOM 2609 O O . SER A 1 332 ? 30.756 5.164 15.314 1.00 61.69 332 SER A O 1
ATOM 2611 N N . GLY A 1 333 ? 32.859 5.980 15.292 1.00 74.94 333 GLY A N 1
ATOM 2612 C CA . GLY A 1 333 ? 32.600 7.079 16.213 1.00 74.94 333 GLY A CA 1
ATOM 2613 C C . GLY A 1 333 ? 32.820 6.720 17.681 1.00 74.94 333 GLY A C 1
ATOM 2614 O O . GLY A 1 333 ? 33.059 5.572 18.061 1.00 74.94 333 GLY A O 1
ATOM 2615 N N . ARG A 1 334 ? 32.803 7.757 18.513 1.00 84.31 334 ARG A N 1
ATOM 2616 C CA . ARG A 1 334 ? 33.121 7.702 19.947 1.00 84.31 334 ARG A CA 1
ATOM 2617 C C . ARG A 1 334 ? 31.922 7.332 20.815 1.00 84.31 334 ARG A C 1
ATOM 2619 O O . ARG A 1 334 ? 32.086 6.928 21.958 1.00 84.31 334 ARG A O 1
ATOM 2626 N N . GLU A 1 335 ? 30.718 7.449 20.274 1.00 85.06 335 GLU A N 1
ATOM 2627 C CA . GLU A 1 335 ? 29.437 7.330 20.969 1.00 85.06 335 GLU A CA 1
ATOM 2628 C C . GLU A 1 335 ? 29.278 5.958 21.627 1.00 85.06 335 GLU A C 1
ATOM 2630 O O . GLU A 1 335 ? 28.841 5.866 22.771 1.00 85.06 335 GLU A O 1
ATOM 2635 N N . THR A 1 336 ? 29.690 4.898 20.930 1.00 83.44 336 THR A N 1
ATOM 2636 C CA . THR A 1 336 ? 29.644 3.524 21.451 1.00 83.44 336 THR A CA 1
ATOM 2637 C C . THR A 1 336 ? 30.572 3.349 22.654 1.00 83.44 336 THR A C 1
ATOM 2639 O O . THR A 1 336 ? 30.207 2.689 23.619 1.00 83.44 336 THR A O 1
ATOM 2642 N N . CYS A 1 337 ? 31.755 3.970 22.632 1.00 85.38 337 CYS A N 1
ATOM 2643 C CA . CYS A 1 337 ? 32.713 3.910 23.736 1.00 85.38 337 CYS A CA 1
ATOM 2644 C C . CYS A 1 337 ? 32.233 4.747 24.932 1.00 85.38 337 CYS A C 1
ATOM 2646 O O . CYS A 1 337 ? 32.323 4.311 26.078 1.00 85.38 337 CYS A O 1
ATOM 2648 N N . LEU A 1 338 ? 31.685 5.935 24.665 1.00 88.56 338 LEU A N 1
ATOM 2649 C CA . LEU A 1 338 ? 31.195 6.867 25.685 1.00 88.56 338 LEU A CA 1
ATOM 2650 C C . LEU A 1 338 ? 29.948 6.370 26.427 1.00 88.56 338 LEU A C 1
ATOM 2652 O O . LEU A 1 338 ? 29.632 6.911 27.480 1.00 88.56 338 LEU A O 1
ATOM 2656 N N . ALA A 1 339 ? 29.257 5.345 25.919 1.00 88.06 339 ALA A N 1
ATOM 2657 C CA . ALA A 1 339 ? 28.153 4.711 26.638 1.00 88.06 339 ALA A CA 1
ATOM 2658 C C . ALA A 1 339 ? 28.596 4.091 27.979 1.00 88.06 339 ALA A C 1
ATOM 2660 O O . ALA A 1 339 ? 27.791 4.008 28.904 1.00 88.06 339 ALA A O 1
ATOM 2661 N N . CYS A 1 340 ? 29.868 3.689 28.089 1.00 88.56 340 CYS A N 1
ATOM 2662 C CA . CYS A 1 340 ? 30.462 3.146 29.316 1.00 88.56 340 CYS A CA 1
ATOM 2663 C C . CYS A 1 340 ? 31.658 3.969 29.826 1.00 88.56 340 CYS A C 1
ATOM 2665 O O . CYS A 1 340 ? 31.961 3.925 31.013 1.00 88.56 340 CYS A O 1
ATOM 2667 N N . HIS A 1 341 ? 32.327 4.725 28.949 1.00 88.44 341 HIS A N 1
ATOM 2668 C CA . HIS A 1 341 ? 33.455 5.606 29.270 1.00 88.44 341 HIS A CA 1
ATOM 2669 C C . HIS A 1 341 ? 33.044 7.083 29.222 1.00 88.44 341 HIS A C 1
ATOM 2671 O O . HIS A 1 341 ? 33.658 7.897 28.524 1.00 88.44 341 HIS A O 1
ATOM 2677 N N . ASP A 1 342 ? 31.962 7.432 29.917 1.00 91.31 342 ASP A N 1
ATOM 2678 C CA . ASP A 1 342 ? 31.438 8.802 29.974 1.00 91.31 342 ASP A CA 1
ATOM 2679 C C . ASP A 1 342 ? 32.454 9.793 30.574 1.00 91.31 342 ASP A C 1
ATOM 2681 O O . ASP A 1 342 ? 32.529 10.953 30.163 1.00 91.31 342 ASP A O 1
ATOM 2685 N N . ASP A 1 343 ? 33.336 9.301 31.443 1.00 92.38 343 ASP A N 1
ATOM 2686 C CA . ASP A 1 343 ? 34.486 10.007 32.000 1.00 92.38 343 ASP A CA 1
ATOM 2687 C C . ASP A 1 343 ? 35.474 10.519 30.932 1.00 92.38 343 ASP A C 1
ATOM 2689 O O . ASP A 1 343 ? 36.298 11.396 31.211 1.00 92.38 343 ASP A O 1
ATOM 2693 N N . LYS A 1 344 ? 35.397 10.004 29.697 1.00 89.44 344 LYS A N 1
ATOM 2694 C CA . LYS A 1 344 ? 36.215 10.422 28.546 1.00 89.44 344 LYS A CA 1
ATOM 2695 C C . LYS A 1 344 ? 35.477 11.324 27.556 1.00 89.44 344 LYS A C 1
ATOM 2697 O O . LYS A 1 344 ? 36.013 11.612 26.485 1.00 89.44 344 LYS A O 1
ATOM 2702 N N . MET A 1 345 ? 34.286 11.822 27.889 1.00 88.44 345 MET A N 1
ATOM 2703 C CA . MET A 1 345 ? 33.462 12.629 26.977 1.00 88.44 345 MET A CA 1
ATOM 2704 C C . MET A 1 345 ? 34.172 13.880 26.425 1.00 88.44 345 MET A C 1
ATOM 2706 O O . MET A 1 345 ? 33.968 14.233 25.259 1.00 88.44 345 MET A O 1
ATOM 2710 N N . ASP A 1 346 ? 35.067 14.504 27.191 1.00 89.38 346 ASP A N 1
ATOM 2711 C CA . ASP A 1 346 ? 35.824 15.688 26.748 1.00 89.38 346 ASP A CA 1
ATOM 2712 C C . ASP A 1 346 ? 37.206 15.361 26.156 1.00 89.38 346 ASP A C 1
ATOM 2714 O O . ASP A 1 346 ? 37.898 16.246 25.652 1.00 89.38 346 ASP A O 1
ATOM 2718 N N . HIS A 1 347 ? 37.613 14.089 26.160 1.00 87.44 347 HIS A N 1
ATOM 2719 C CA . HIS A 1 347 ? 38.888 13.670 25.588 1.00 87.44 347 HIS A CA 1
ATOM 2720 C C . HIS A 1 347 ? 38.841 13.725 24.055 1.00 87.44 347 HIS A C 1
ATOM 2722 O O . HIS A 1 347 ? 38.088 12.969 23.440 1.00 87.44 347 HIS A O 1
ATOM 2728 N N . ASN A 1 348 ? 39.644 14.617 23.457 1.00 82.00 348 ASN A N 1
ATOM 2729 C CA . ASN A 1 348 ? 39.801 14.788 22.005 1.00 82.00 348 ASN A CA 1
ATOM 2730 C C . ASN A 1 348 ? 38.462 14.818 21.249 1.00 82.00 348 ASN A C 1
ATOM 2732 O O . ASN A 1 348 ? 38.250 14.108 20.270 1.00 82.00 348 ASN A O 1
ATOM 2736 N N . LYS A 1 349 ? 37.539 15.656 21.739 1.00 82.19 349 LYS A N 1
ATOM 2737 C CA . LYS A 1 349 ? 36.135 15.716 21.308 1.00 82.19 349 LYS A CA 1
ATOM 2738 C C . LYS A 1 349 ? 35.919 15.877 19.797 1.00 82.19 349 LYS A C 1
ATOM 2740 O O . LYS A 1 349 ? 34.869 15.465 19.310 1.00 82.19 349 LYS A O 1
ATOM 2745 N N . GLU A 1 350 ? 36.876 16.464 19.082 1.00 80.12 350 GLU A N 1
ATOM 2746 C CA . GLU A 1 350 ? 36.762 16.789 17.655 1.00 80.12 350 GLU A CA 1
ATOM 2747 C C . GLU A 1 350 ? 37.476 15.792 16.720 1.00 80.12 350 GLU A C 1
ATOM 2749 O O . GLU A 1 350 ? 37.333 15.903 15.506 1.00 80.12 350 GLU A O 1
ATOM 2754 N N . GLU A 1 351 ? 38.201 14.795 17.246 1.00 70.12 351 GLU A N 1
ATOM 2755 C CA . GLU A 1 351 ? 39.156 13.981 16.463 1.00 70.12 351 GLU A CA 1
ATOM 2756 C C . GLU A 1 351 ? 38.635 12.596 16.016 1.00 70.12 351 GLU A C 1
ATOM 2758 O O . GLU A 1 351 ? 39.411 11.744 15.598 1.00 70.12 351 GLU A O 1
ATOM 2763 N N . GLY A 1 352 ? 37.320 12.356 16.031 1.00 73.31 352 GLY A N 1
ATOM 2764 C CA . GLY A 1 352 ? 36.738 11.133 15.453 1.00 73.31 352 GLY A CA 1
ATOM 2765 C C . GLY A 1 352 ? 36.638 9.943 16.417 1.00 73.31 352 GLY A C 1
ATOM 2766 O O . GLY A 1 352 ? 36.236 10.107 17.572 1.00 73.31 352 GLY A O 1
ATOM 2767 N N . ALA A 1 353 ? 36.870 8.719 15.923 1.00 77.81 353 ALA A N 1
ATOM 2768 C CA . ALA A 1 353 ? 36.632 7.495 16.686 1.00 77.81 353 ALA A CA 1
ATOM 2769 C C . ALA A 1 353 ? 37.811 7.189 17.618 1.00 77.81 353 ALA A C 1
ATOM 2771 O O . ALA A 1 353 ? 38.971 7.352 17.258 1.00 77.81 353 ALA A O 1
ATOM 2772 N N . CYS A 1 354 ? 37.540 6.652 18.812 1.00 82.19 354 CYS A N 1
ATOM 2773 C CA . CYS A 1 354 ? 38.599 6.317 19.772 1.00 82.19 354 CYS A CA 1
ATOM 2774 C C . CYS A 1 354 ? 39.649 5.354 19.181 1.00 82.19 354 CYS A C 1
ATOM 2776 O O . CYS A 1 354 ? 40.823 5.428 19.533 1.00 82.19 354 CYS A O 1
ATOM 2778 N N . ALA A 1 355 ? 39.229 4.476 18.264 1.00 76.38 355 ALA A N 1
ATOM 2779 C CA . ALA A 1 355 ? 40.085 3.498 17.594 1.00 76.38 355 ALA A CA 1
ATOM 2780 C C . ALA A 1 355 ? 41.099 4.105 16.608 1.00 76.38 355 ALA A C 1
ATOM 2782 O O . ALA A 1 355 ? 42.008 3.399 16.179 1.00 76.38 355 ALA A O 1
ATOM 2783 N N . ASP A 1 356 ? 40.968 5.389 16.264 1.00 78.56 356 ASP A N 1
ATOM 2784 C CA . ASP A 1 356 ? 41.907 6.077 15.374 1.00 78.56 356 ASP A CA 1
ATOM 2785 C C . ASP A 1 356 ? 43.219 6.429 16.100 1.00 78.56 356 ASP A C 1
ATOM 2787 O O . ASP A 1 356 ? 44.286 6.469 15.487 1.00 78.56 356 ASP A O 1
ATOM 2791 N N . CYS A 1 357 ? 43.158 6.647 17.420 1.00 81.25 357 CYS A N 1
ATOM 2792 C CA . CYS A 1 357 ? 44.322 6.973 18.252 1.00 81.25 357 CYS A CA 1
ATOM 2793 C C . CYS A 1 357 ? 44.725 5.844 19.205 1.00 81.25 357 CYS A C 1
ATOM 2795 O O . CYS A 1 357 ? 45.896 5.728 19.568 1.00 81.25 357 CYS A O 1
ATOM 2797 N N . HIS A 1 358 ? 43.767 5.031 19.646 1.00 78.06 358 HIS A N 1
ATOM 2798 C CA . HIS A 1 358 ? 44.025 3.923 20.552 1.00 78.06 358 HIS A CA 1
ATOM 2799 C C . HIS A 1 358 ? 44.131 2.623 19.763 1.00 78.06 358 HIS A C 1
ATOM 2801 O O . HIS A 1 358 ? 43.162 2.174 19.148 1.00 78.06 358 HIS A O 1
ATOM 2807 N N . ASP A 1 359 ? 45.315 2.009 19.803 1.00 70.69 359 ASP A N 1
ATOM 2808 C CA . ASP A 1 359 ? 45.495 0.685 19.226 1.00 70.69 359 ASP A CA 1
ATOM 2809 C C . ASP A 1 359 ? 44.807 -0.352 20.110 1.00 70.69 359 ASP A C 1
ATOM 2811 O O . ASP A 1 359 ? 45.222 -0.667 21.226 1.00 70.69 359 ASP A O 1
ATOM 2815 N N . PHE A 1 360 ? 43.697 -0.838 19.585 1.00 68.38 360 PHE A N 1
ATOM 2816 C CA . PHE A 1 360 ? 42.844 -1.829 20.202 1.00 68.38 360 PHE A CA 1
ATOM 2817 C C . PHE A 1 360 ? 43.053 -3.220 19.603 1.00 68.38 360 PHE A C 1
ATOM 2819 O O . PHE A 1 360 ? 42.253 -4.104 19.889 1.00 68.38 360 PHE A O 1
ATOM 2826 N N . ARG A 1 361 ? 44.069 -3.427 18.751 1.00 53.72 361 ARG A N 1
ATOM 2827 C CA . ARG A 1 361 ? 44.405 -4.715 18.127 1.00 53.72 361 ARG A CA 1
ATOM 2828 C C . ARG A 1 361 ? 45.542 -5.377 18.909 1.00 53.72 361 ARG A C 1
ATOM 2830 O O . ARG A 1 361 ? 46.711 -5.194 18.600 1.00 53.72 361 ARG A O 1
ATOM 2837 N N . GLY A 1 362 ? 45.174 -6.119 19.946 1.00 48.50 362 GLY A N 1
ATOM 2838 C CA . GLY A 1 362 ? 46.067 -6.998 20.709 1.00 48.50 362 GLY A CA 1
ATOM 2839 C C . GLY A 1 362 ? 46.053 -8.408 20.161 1.00 48.50 362 GLY A C 1
ATOM 2840 O O . GLY A 1 362 ? 44.922 -8.903 19.957 1.00 48.50 362 GLY A O 1
#